Protein AF-A0A1Q8BFD5-F1 (afdb_monomer_lite)

pLDDT: mean 79.9, std 16.46, range [32.38, 96.75]

Radius of gyration: 39.12 Å; chains: 1; bounding box: 125×53×97 Å

Foldseek 3Di:
DDDDDDPDPDPDDPVVVVVVVVVVVVVCVVVVVVVCVPDPVNVVVVCVVVVVVVVVVVVVVVVVVVVLVVLLVCCCVLPLVVLLVLLVVQLVLLPLALVRQLDQRDCPSVVVCVVDPVLVVDDPVLSVLNVVLVVLSVLLVVLSVVLVPPQLVLLQVLVCVLVVANFPAKWKWWAFPPPRDIDIDGCSSCLLSVHDPVNVCCVVPVVPTPTDFMWMWTWGDDDPDTDTDTHGDDVSVVSVVVSSVVSSVVNCPDPSSVSSSVSSVVSNVSSVVSSVVSVCCSVCVSVD

Secondary structure (DSSP, 8-state):
-------------HHHHHHHHHHHHHHHHHHHHHHHHT-HHHHHHHHHHHHHHHHHHHHHHHHHHHHHHHHHHHHIIIIIHHHHHHHHHHHHH--SSGGGTTSPPP-HHHHHHHHSGGGGGS-HHHHHHHHHHHHHHHHHHHHHHHHHHHHHHHHHHHHHHHHTS-EEEEEEEEEETTT--EEEEEHHHHHHHT--HHHHHHHHHTTTS-EEEEEEEEEEEETTEEEEEEEESHHHHHHHHHHHHHHHHHHHH-HHHHHHHHHHHHHHHHHHHHHHHHHHHHH-TT--

Sequence (288 aa):
MGEELVRRNVPLGLREDAFYIGSVAGGLASAGLAWFLSSPLFGVVTGILLGTGLTMLTQSRTQKRLWKRELGLRNIESIYGPLYREIKRNLSKGSPTASTSFQSLEDAEWQRIKSEYLYDFIKDDIRRRLEHHYSLVSKYHTVLGTVLTRVPAAILEEASRAYGENVVGIQYASNVAVTNAELEIDIREAVMFHEHPKSILQKMYGRNMNLKEFSVIVTVGKQARHVPEPHRGPDELAKFDEFYETLCKQVAELESIKGIRQTLKEIIATGRELQAAILKLIKEPWSI

Structure (mmCIF, N/CA/C/O backbone):
data_AF-A0A1Q8BFD5-F1
#
_entry.id   AF-A0A1Q8BFD5-F1
#
loop_
_atom_site.group_PDB
_atom_site.id
_atom_site.type_symbol
_atom_site.label_atom_id
_atom_site.label_alt_id
_atom_site.label_comp_id
_atom_site.label_asym_id
_atom_site.label_entity_id
_atom_site.label_seq_id
_atom_site.pdbx_PDB_ins_code
_atom_site.Cartn_x
_atom_site.Cartn_y
_atom_site.Cartn_z
_atom_site.occupancy
_atom_site.B_iso_or_equiv
_atom_site.auth_seq_id
_atom_site.auth_comp_id
_atom_site.auth_asym_id
_atom_site.auth_atom_id
_atom_site.pdbx_PDB_model_num
ATOM 1 N N . MET A 1 1 ? 91.759 -29.981 -59.460 1.00 35.81 1 MET A N 1
ATOM 2 C CA . MET A 1 1 ? 91.841 -28.505 -59.425 1.00 35.81 1 MET A CA 1
ATOM 3 C C . MET A 1 1 ? 90.961 -27.996 -60.553 1.00 35.81 1 MET A C 1
ATOM 5 O O . MET A 1 1 ? 91.284 -28.311 -61.683 1.00 35.81 1 MET A O 1
ATOM 9 N N . GLY A 1 2 ? 89.828 -27.328 -60.384 1.00 33.66 2 GLY A N 1
ATOM 10 C CA . GLY A 1 2 ? 89.069 -26.826 -59.238 1.00 33.66 2 GLY A CA 1
ATOM 11 C C . GLY A 1 2 ? 87.739 -26.307 -59.820 1.00 33.66 2 GLY A C 1
ATOM 12 O O . GLY A 1 2 ? 87.749 -25.686 -60.875 1.00 33.66 2 GLY A O 1
ATOM 13 N N . GLU A 1 3 ? 86.624 -26.807 -59.291 1.00 32.38 3 GLU A N 1
ATOM 14 C CA . GLU A 1 3 ? 85.511 -26.042 -58.695 1.00 32.38 3 GLU A CA 1
ATOM 15 C C . GLU A 1 3 ? 84.443 -25.482 -59.656 1.00 32.38 3 GLU A C 1
ATOM 17 O O . GLU A 1 3 ? 84.625 -24.493 -60.361 1.00 32.38 3 GLU A O 1
ATOM 22 N N . GLU A 1 4 ? 83.271 -26.129 -59.589 1.00 45.19 4 GLU A N 1
ATOM 23 C CA . GLU A 1 4 ? 81.957 -25.577 -59.915 1.00 45.19 4 GLU A CA 1
ATOM 24 C C . GLU A 1 4 ? 81.689 -24.292 -59.117 1.00 45.19 4 GLU A C 1
ATOM 26 O O . GLU A 1 4 ? 81.819 -24.275 -57.893 1.00 45.19 4 GLU A O 1
ATOM 31 N N . LEU A 1 5 ? 81.186 -23.246 -59.779 1.00 39.72 5 LEU A N 1
ATOM 32 C CA . LEU A 1 5 ? 80.512 -22.133 -59.108 1.00 39.72 5 LEU A CA 1
ATOM 33 C C . LEU A 1 5 ? 79.032 -22.108 -59.485 1.00 39.72 5 LEU A C 1
ATOM 35 O O . LEU A 1 5 ? 78.564 -21.353 -60.334 1.00 39.72 5 LEU A O 1
ATOM 39 N N . VAL A 1 6 ? 78.293 -22.938 -58.755 1.00 46.56 6 VAL A N 1
ATOM 40 C CA . VAL A 1 6 ? 76.876 -22.762 -58.450 1.00 46.56 6 VAL A CA 1
ATOM 41 C C . VAL A 1 6 ? 76.693 -21.396 -57.774 1.00 46.56 6 VAL A C 1
ATOM 43 O O . VAL A 1 6 ? 77.081 -21.213 -56.621 1.00 46.56 6 VAL A O 1
ATOM 46 N N . ARG A 1 7 ? 76.038 -20.432 -58.436 1.00 39.34 7 ARG A N 1
ATOM 47 C CA . ARG A 1 7 ? 75.377 -19.317 -57.732 1.00 39.34 7 ARG A CA 1
ATOM 48 C C . ARG A 1 7 ? 73.891 -19.612 -57.575 1.00 39.34 7 ARG A C 1
ATOM 50 O O . ARG A 1 7 ? 73.048 -19.195 -58.356 1.00 39.34 7 ARG A O 1
ATOM 57 N N . ARG A 1 8 ? 73.645 -20.390 -56.520 1.00 36.53 8 ARG A N 1
ATOM 58 C CA . ARG A 1 8 ? 72.528 -20.319 -55.570 1.00 36.53 8 ARG A CA 1
ATOM 59 C C . ARG A 1 8 ? 71.502 -19.206 -55.840 1.00 36.53 8 ARG A C 1
ATOM 61 O O . ARG A 1 8 ? 71.790 -18.032 -55.620 1.00 36.53 8 ARG A O 1
ATOM 68 N N . ASN A 1 9 ? 70.269 -19.627 -56.128 1.00 41.22 9 ASN A N 1
ATOM 69 C CA . ASN A 1 9 ? 69.066 -18.926 -55.681 1.00 41.22 9 ASN A CA 1
ATOM 70 C C . ASN A 1 9 ? 69.120 -18.829 -54.152 1.00 41.22 9 ASN A C 1
ATOM 72 O O . ASN A 1 9 ? 68.875 -19.811 -53.450 1.00 41.22 9 ASN A O 1
ATOM 76 N N . VAL A 1 10 ? 69.498 -17.663 -53.639 1.00 42.53 10 VAL A N 1
ATOM 77 C CA . VAL A 1 10 ? 69.303 -17.325 -52.231 1.00 42.53 10 VAL A CA 1
ATOM 78 C C . VAL A 1 10 ? 67.860 -16.831 -52.114 1.00 42.53 10 VAL A C 1
ATOM 80 O O . VAL A 1 10 ? 67.516 -15.878 -52.814 1.00 42.53 10 VAL A O 1
ATOM 83 N N . PRO A 1 11 ? 66.994 -17.459 -51.302 1.00 43.50 11 PRO A N 1
ATOM 84 C CA . PRO A 1 11 ? 65.695 -16.875 -51.009 1.00 43.50 11 PRO A CA 1
ATOM 85 C C . PRO A 1 11 ? 65.933 -15.552 -50.274 1.00 43.50 11 PRO A C 1
ATOM 87 O O . PRO A 1 11 ? 66.485 -15.545 -49.172 1.00 43.50 11 PRO A O 1
ATOM 90 N N . LEU A 1 12 ? 65.564 -14.441 -50.915 1.00 48.81 12 LEU A N 1
ATOM 91 C CA . LEU A 1 12 ? 65.468 -13.137 -50.263 1.00 48.81 12 LEU A CA 1
ATOM 92 C C . LEU A 1 12 ? 64.471 -13.276 -49.106 1.00 48.81 12 LEU A C 1
ATOM 94 O O . LEU A 1 12 ? 63.445 -13.950 -49.222 1.00 48.81 12 LEU A O 1
ATOM 98 N N . GLY A 1 13 ? 64.826 -12.747 -47.940 1.00 44.97 13 GLY A N 1
ATOM 99 C CA . GLY A 1 13 ? 64.042 -12.959 -46.726 1.00 44.97 13 GLY A CA 1
ATOM 100 C C . GLY A 1 13 ? 62.700 -12.227 -46.794 1.00 44.97 13 GLY A C 1
ATOM 101 O O . GLY A 1 13 ? 62.594 -11.181 -47.424 1.00 44.97 13 GLY A O 1
ATOM 102 N N . LEU A 1 14 ? 61.699 -12.698 -46.040 1.00 49.88 14 LEU A N 1
ATOM 103 C CA . LEU A 1 14 ? 60.362 -12.083 -45.864 1.00 49.88 14 LEU A CA 1
ATOM 104 C C . LEU A 1 14 ? 60.359 -10.554 -45.613 1.00 49.88 14 LEU A C 1
ATOM 106 O O . LEU A 1 14 ? 59.338 -9.893 -45.786 1.00 49.88 14 LEU A O 1
ATOM 110 N N . ARG A 1 15 ? 61.490 -9.976 -45.190 1.00 47.38 15 ARG A N 1
ATOM 111 C CA . ARG A 1 15 ? 61.691 -8.532 -45.006 1.00 47.38 15 ARG A CA 1
ATOM 112 C C . ARG A 1 15 ? 61.953 -7.764 -46.306 1.00 47.38 15 ARG A C 1
ATOM 114 O O . ARG A 1 15 ? 61.543 -6.611 -46.402 1.00 47.38 15 ARG A O 1
ATOM 121 N N . GLU A 1 16 ? 62.632 -8.371 -47.271 1.00 48.59 16 GLU A N 1
ATOM 122 C CA . GLU A 1 16 ? 62.992 -7.751 -48.552 1.00 48.59 16 GLU A CA 1
ATOM 123 C C . GLU A 1 16 ? 61.799 -7.768 -49.516 1.00 48.59 16 GLU A C 1
ATOM 125 O O . GLU A 1 16 ? 61.537 -6.756 -50.162 1.00 48.59 16 GLU A O 1
ATOM 130 N N . ASP A 1 17 ? 60.978 -8.825 -49.485 1.00 45.88 17 ASP A N 1
ATOM 131 C CA . ASP A 1 17 ? 59.698 -8.887 -50.208 1.00 45.88 17 ASP A CA 1
ATOM 132 C C . ASP A 1 17 ? 58.671 -7.877 -49.671 1.00 45.88 17 ASP A C 1
ATOM 134 O O . ASP A 1 17 ? 57.963 -7.235 -50.444 1.00 45.88 17 ASP A O 1
ATOM 138 N N . ALA A 1 18 ? 58.623 -7.647 -48.353 1.00 49.69 18 ALA A N 1
ATOM 139 C CA . ALA A 1 18 ? 57.770 -6.612 -47.762 1.00 49.69 18 ALA A CA 1
ATOM 140 C C . ALA A 1 18 ? 58.220 -5.189 -48.151 1.00 49.69 18 ALA A C 1
ATOM 142 O O . ALA A 1 18 ? 57.382 -4.310 -48.357 1.00 49.69 18 ALA A O 1
ATOM 143 N N . PHE A 1 19 ? 59.532 -4.965 -48.296 1.00 48.50 19 PHE A N 1
ATOM 144 C CA . PHE A 1 19 ? 60.081 -3.700 -48.788 1.00 48.50 19 PHE A CA 1
ATOM 145 C C . PHE A 1 19 ? 59.824 -3.500 -50.285 1.00 48.50 19 PHE A C 1
ATOM 147 O O . PHE A 1 19 ? 59.542 -2.377 -50.696 1.00 48.50 19 PHE A O 1
ATOM 154 N N . TYR A 1 20 ? 59.870 -4.565 -51.091 1.00 47.78 20 TYR A N 1
ATOM 155 C CA . TYR A 1 20 ? 59.560 -4.512 -52.522 1.00 47.78 20 TYR A CA 1
ATOM 156 C C . TYR A 1 20 ? 58.059 -4.318 -52.783 1.00 47.78 20 TYR A C 1
ATOM 158 O O . TYR A 1 20 ? 57.670 -3.495 -53.604 1.00 47.78 20 TYR A O 1
ATOM 166 N N . ILE A 1 21 ? 57.188 -4.996 -52.030 1.00 50.62 21 ILE A N 1
ATOM 167 C CA . ILE A 1 21 ? 55.733 -4.790 -52.098 1.00 50.62 21 ILE A CA 1
ATOM 168 C C . ILE A 1 21 ? 55.365 -3.397 -51.571 1.00 50.62 21 ILE A C 1
ATOM 170 O O . ILE A 1 21 ? 54.533 -2.716 -52.166 1.00 50.62 21 ILE A O 1
ATOM 174 N N . GLY A 1 22 ? 56.018 -2.931 -50.502 1.00 43.38 22 GLY A N 1
ATOM 175 C CA . GLY A 1 22 ? 55.838 -1.584 -49.959 1.00 43.38 22 GLY A CA 1
ATOM 176 C C . GLY A 1 22 ? 56.335 -0.475 -50.891 1.00 43.38 22 GLY A C 1
ATOM 177 O O . GLY A 1 22 ? 55.688 0.565 -50.991 1.00 43.38 22 GLY A O 1
ATOM 178 N N . SER A 1 23 ? 57.436 -0.690 -51.616 1.00 51.03 23 SER A N 1
ATOM 179 C CA . SER A 1 23 ? 57.977 0.282 -52.575 1.00 51.03 23 SER A CA 1
ATOM 180 C C . SER A 1 23 ? 57.198 0.301 -53.891 1.00 51.03 23 SER A C 1
ATOM 182 O O . SER A 1 23 ? 56.984 1.378 -54.443 1.00 51.03 23 SER A O 1
ATOM 184 N N . VAL A 1 24 ? 56.676 -0.841 -54.349 1.00 52.28 24 VAL A N 1
ATOM 185 C CA . VAL A 1 24 ? 55.773 -0.920 -55.509 1.00 52.28 24 VAL A CA 1
ATOM 186 C C . VAL A 1 24 ? 54.394 -0.342 -55.172 1.00 52.28 24 VAL A C 1
ATOM 188 O O . VAL A 1 24 ? 53.860 0.445 -55.950 1.00 52.28 24 VAL A O 1
ATOM 191 N N . ALA A 1 25 ? 53.837 -0.629 -53.991 1.00 50.59 25 ALA A N 1
ATOM 192 C CA . ALA A 1 25 ? 52.592 -0.010 -53.526 1.00 50.59 25 ALA A CA 1
ATOM 193 C C . ALA A 1 25 ? 52.758 1.498 -53.266 1.00 50.59 25 ALA A C 1
ATOM 195 O O . ALA A 1 25 ? 51.885 2.287 -53.626 1.00 50.59 25 ALA A O 1
ATOM 196 N N . GLY A 1 26 ? 53.897 1.916 -52.705 1.00 45.84 26 GLY A N 1
ATOM 197 C CA . GLY A 1 26 ? 54.255 3.322 -52.513 1.00 45.84 26 GLY A CA 1
ATOM 198 C C . GLY A 1 26 ? 54.480 4.061 -53.834 1.00 45.84 26 GLY A C 1
ATOM 199 O O . GLY A 1 26 ? 54.023 5.194 -53.981 1.00 45.84 26 GLY A O 1
ATOM 200 N N . GLY A 1 27 ? 55.102 3.409 -5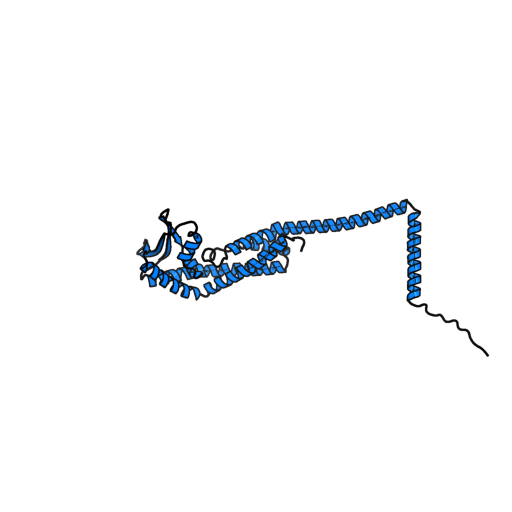4.820 1.00 49.50 27 GLY A N 1
ATOM 201 C CA . GLY A 1 27 ? 55.302 3.914 -56.181 1.00 49.50 27 GLY A CA 1
ATOM 202 C C . GLY A 1 27 ? 53.998 4.041 -56.970 1.00 49.50 27 GLY A C 1
ATOM 203 O O . GLY A 1 27 ? 53.784 5.043 -57.645 1.00 49.50 27 GLY A O 1
ATOM 204 N N . LEU A 1 28 ? 53.074 3.086 -56.827 1.00 50.12 28 LEU A N 1
ATOM 205 C CA . LEU A 1 28 ? 51.741 3.146 -57.438 1.00 50.12 28 LEU A CA 1
ATOM 206 C C . LEU A 1 28 ? 50.839 4.189 -56.764 1.00 50.12 28 LEU A C 1
ATOM 208 O O . LEU A 1 28 ? 50.096 4.884 -57.454 1.00 50.12 28 LEU A O 1
ATOM 212 N N . ALA A 1 29 ? 50.932 4.360 -55.443 1.00 51.84 29 ALA A N 1
ATOM 213 C CA . ALA A 1 29 ? 50.206 5.405 -54.722 1.00 51.84 29 ALA A CA 1
ATOM 214 C C . ALA A 1 29 ? 50.711 6.813 -55.082 1.00 51.84 29 ALA A C 1
ATOM 216 O O . ALA A 1 29 ? 49.911 7.729 -55.266 1.00 51.84 29 ALA A O 1
ATOM 217 N N . SER A 1 30 ? 52.027 6.989 -55.237 1.00 52.91 30 SER A N 1
ATOM 218 C CA . SER A 1 30 ? 52.632 8.270 -55.630 1.00 52.91 30 SER A CA 1
ATOM 219 C C . SER A 1 30 ? 52.465 8.577 -57.123 1.00 52.91 30 SER A C 1
ATOM 221 O O . SER A 1 30 ? 52.176 9.722 -57.460 1.00 52.91 30 SER A O 1
ATOM 223 N N . ALA A 1 31 ? 52.516 7.577 -58.010 1.00 52.56 31 ALA A N 1
ATOM 224 C CA . ALA A 1 31 ? 52.150 7.735 -59.420 1.00 52.56 31 ALA A CA 1
ATOM 225 C C . ALA A 1 31 ? 50.648 8.023 -59.594 1.00 52.56 31 ALA A C 1
ATOM 227 O O . ALA A 1 31 ? 50.282 8.891 -60.383 1.00 52.56 31 ALA A O 1
ATOM 228 N N . GLY A 1 32 ? 49.784 7.370 -58.808 1.00 54.44 32 GLY A N 1
ATOM 229 C CA . GLY A 1 32 ? 48.347 7.640 -58.761 1.00 54.44 32 GLY A CA 1
ATOM 230 C C . GLY A 1 32 ? 48.027 9.053 -58.271 1.00 54.44 32 GLY A C 1
ATOM 231 O O . GLY A 1 32 ? 47.203 9.725 -58.882 1.00 54.44 32 GLY A O 1
ATOM 232 N N . LEU A 1 33 ? 48.732 9.543 -57.242 1.00 53.53 33 LEU A N 1
ATOM 233 C CA . LEU A 1 33 ? 48.639 10.927 -56.753 1.00 53.53 33 LEU A CA 1
ATOM 234 C C . LEU A 1 33 ? 49.225 11.952 -57.743 1.00 53.53 33 LEU A C 1
ATOM 236 O O . LEU A 1 33 ? 48.677 13.044 -57.874 1.00 53.53 33 LEU A O 1
ATOM 240 N N . ALA A 1 34 ? 50.286 11.614 -58.482 1.00 51.72 34 ALA A N 1
ATOM 241 C CA . ALA A 1 34 ? 50.866 12.477 -59.516 1.00 51.72 34 ALA A CA 1
ATOM 242 C C . ALA A 1 34 ? 49.964 12.600 -60.764 1.00 51.72 34 ALA A C 1
ATOM 244 O O . ALA A 1 34 ? 49.822 13.688 -61.329 1.00 51.72 34 ALA A O 1
ATOM 245 N N . TRP A 1 35 ? 49.284 11.517 -61.158 1.00 53.53 35 TRP A N 1
ATOM 246 C CA . TRP A 1 35 ? 48.220 11.543 -62.175 1.00 53.53 35 TRP A CA 1
ATOM 247 C C . TRP A 1 35 ? 46.983 12.328 -61.695 1.00 53.53 35 TRP A C 1
ATOM 249 O O . TRP A 1 35 ? 46.302 12.988 -62.475 1.00 53.53 35 TRP A O 1
ATOM 259 N N . PHE A 1 36 ? 46.731 12.320 -60.385 1.00 52.78 36 PHE A N 1
ATOM 260 C CA . PHE A 1 36 ? 45.671 13.092 -59.734 1.00 52.78 36 PHE A CA 1
ATOM 261 C C . PHE A 1 36 ? 45.934 14.601 -59.707 1.00 52.78 36 PHE A C 1
ATOM 263 O O . PHE A 1 36 ? 45.020 15.396 -59.909 1.00 52.78 36 PHE A O 1
ATOM 270 N N . LEU A 1 37 ? 47.185 14.998 -59.461 1.00 53.84 37 LEU A N 1
ATOM 271 C CA . LEU A 1 37 ? 47.616 16.399 -59.399 1.00 53.84 37 LEU A CA 1
ATOM 272 C C . LEU A 1 37 ? 47.706 17.062 -60.783 1.00 53.84 37 LEU A C 1
ATOM 274 O O . LEU A 1 37 ? 47.695 18.287 -60.871 1.00 53.84 37 LEU A O 1
ATOM 278 N N . SER A 1 38 ? 47.777 16.272 -61.857 1.00 56.50 38 SER A N 1
ATOM 279 C CA . SER A 1 38 ? 47.891 16.757 -63.241 1.00 56.50 38 SER A CA 1
ATOM 280 C C . SER A 1 38 ? 46.550 16.893 -63.973 1.00 56.50 38 SER A C 1
ATOM 282 O O . SER A 1 38 ? 46.510 17.489 -65.048 1.00 56.50 38 SER A O 1
ATOM 284 N N . SER A 1 39 ? 45.441 16.416 -63.393 1.00 58.53 39 SER A N 1
ATOM 285 C CA . SER A 1 39 ? 44.098 16.571 -63.962 1.00 58.53 39 SER A CA 1
ATOM 286 C C . SER A 1 39 ? 43.177 17.345 -63.010 1.00 58.53 39 SER A C 1
ATOM 288 O O . SER A 1 39 ? 42.592 16.756 -62.093 1.00 58.53 39 SER A O 1
ATOM 290 N N . PRO A 1 40 ? 42.985 18.661 -63.234 1.00 58.38 40 PRO A N 1
ATOM 291 C CA . PRO A 1 40 ? 42.105 19.497 -62.414 1.00 58.38 40 PRO A CA 1
ATOM 292 C C . PRO A 1 40 ? 40.677 18.940 -62.312 1.00 58.38 40 PRO A C 1
ATOM 294 O O . PRO A 1 40 ? 40.047 19.017 -61.260 1.00 58.38 40 PRO A O 1
ATOM 297 N N . LEU A 1 41 ? 40.178 18.320 -63.387 1.00 58.56 41 LEU A N 1
ATOM 298 C CA . LEU A 1 41 ? 38.841 17.726 -63.437 1.00 58.56 41 LEU A CA 1
ATOM 299 C C . LEU A 1 41 ? 38.729 16.453 -62.584 1.00 58.56 41 LEU A C 1
ATOM 301 O O . LEU A 1 41 ? 37.724 16.265 -61.903 1.00 58.56 41 LEU A O 1
ATOM 305 N N . PHE A 1 42 ? 39.757 15.599 -62.563 1.00 54.75 42 PHE A N 1
ATOM 306 C CA . PHE A 1 42 ? 39.733 14.352 -61.786 1.00 54.75 42 PHE A CA 1
ATOM 307 C C . PHE A 1 42 ? 39.863 14.601 -60.276 1.00 54.75 42 PHE A C 1
ATOM 309 O O . PHE A 1 42 ? 39.198 13.934 -59.476 1.00 54.75 42 PHE A O 1
ATOM 316 N N . GLY A 1 43 ? 40.658 15.605 -59.886 1.00 58.94 43 GLY A N 1
ATOM 317 C CA . GLY A 1 43 ? 40.752 16.070 -58.501 1.00 58.94 43 GLY A CA 1
ATOM 318 C C . GLY A 1 43 ? 39.425 16.630 -57.979 1.00 58.94 43 GLY A C 1
ATOM 319 O O . GLY A 1 43 ? 39.010 16.292 -56.870 1.00 58.94 43 GLY A O 1
ATOM 320 N N . VAL A 1 44 ? 38.708 17.407 -58.801 1.00 61.12 44 VAL A N 1
ATOM 321 C CA . VAL A 1 44 ? 37.367 17.921 -58.468 1.00 61.12 44 VAL A CA 1
ATOM 322 C C . VAL A 1 44 ? 36.353 16.784 -58.346 1.00 61.12 44 VAL A C 1
ATOM 324 O O . VAL A 1 44 ? 35.657 16.703 -57.338 1.00 61.12 44 VAL A O 1
ATOM 327 N N . VAL A 1 45 ? 36.294 15.864 -59.314 1.00 63.41 45 VAL A N 1
ATOM 328 C CA . VAL A 1 45 ? 35.350 14.731 -59.284 1.00 63.41 45 VAL A CA 1
ATOM 329 C C . VAL A 1 45 ? 35.595 13.831 -58.075 1.00 63.41 45 VAL A C 1
ATOM 331 O O . VAL A 1 45 ? 34.648 13.455 -57.386 1.00 63.41 45 VAL A O 1
ATOM 334 N N . THR A 1 46 ? 36.850 13.525 -57.753 1.00 61.72 46 THR A N 1
ATOM 335 C CA . THR A 1 46 ? 37.135 12.652 -56.609 1.00 61.72 46 THR A CA 1
ATOM 336 C C . THR A 1 46 ? 36.985 13.371 -55.271 1.00 61.72 46 THR A C 1
ATOM 338 O O . THR A 1 46 ? 36.531 12.761 -54.305 1.00 61.72 46 THR A O 1
ATOM 341 N N . GLY A 1 47 ? 37.279 14.673 -55.209 1.00 62.50 47 GLY A N 1
ATOM 342 C CA . GLY A 1 47 ? 36.957 15.516 -54.057 1.00 62.50 47 GLY A CA 1
ATOM 343 C C . GLY A 1 47 ? 35.450 15.577 -53.794 1.00 62.50 47 GLY A C 1
ATOM 344 O O . GLY A 1 47 ? 35.024 15.434 -52.648 1.00 62.50 47 GLY A O 1
ATOM 345 N N . ILE A 1 48 ? 34.636 15.685 -54.851 1.00 65.00 48 ILE A N 1
ATOM 346 C CA . ILE A 1 48 ? 33.173 15.593 -54.765 1.00 65.00 48 ILE A CA 1
ATOM 347 C C . ILE A 1 48 ? 32.767 14.201 -54.280 1.00 65.00 48 ILE A C 1
ATOM 349 O O . ILE A 1 48 ? 32.011 14.110 -53.321 1.00 65.00 48 ILE A O 1
ATOM 353 N N . LEU A 1 49 ? 33.280 13.110 -54.854 1.00 60.94 49 LEU A N 1
ATOM 354 C CA . LEU A 1 49 ? 32.906 11.749 -54.442 1.00 60.94 49 LEU A CA 1
ATOM 355 C C . LEU A 1 49 ? 33.284 11.441 -52.983 1.00 60.94 49 LEU A C 1
ATOM 357 O O . LEU A 1 49 ? 32.453 10.922 -52.236 1.00 60.94 49 LEU A O 1
ATOM 361 N N . LEU A 1 50 ? 34.491 11.810 -52.543 1.00 67.06 50 LEU A N 1
ATOM 362 C CA . LEU A 1 50 ? 34.930 11.649 -51.153 1.00 67.06 50 LEU A CA 1
ATOM 363 C C . LEU A 1 50 ? 34.129 12.543 -50.199 1.00 67.06 50 LEU A C 1
ATOM 365 O O . LEU A 1 50 ? 33.685 12.074 -49.149 1.00 67.06 50 LEU A O 1
ATOM 369 N N . GLY A 1 51 ? 33.890 13.801 -50.580 1.00 62.66 51 GLY A N 1
ATOM 370 C CA . GLY A 1 51 ? 33.049 14.728 -49.827 1.00 62.66 51 GLY A CA 1
ATOM 371 C C . GLY A 1 51 ? 31.623 14.204 -49.680 1.00 62.66 51 GLY A C 1
ATOM 372 O O . GLY A 1 51 ? 31.087 14.166 -48.574 1.00 62.66 51 GLY A O 1
ATOM 373 N N . THR A 1 52 ? 31.030 13.700 -50.761 1.00 62.44 52 THR A N 1
ATOM 374 C CA . THR A 1 52 ? 29.671 13.140 -50.762 1.00 62.44 52 THR A CA 1
ATOM 375 C C . THR A 1 52 ? 29.603 11.860 -49.928 1.00 62.44 52 THR A C 1
ATOM 377 O O . THR A 1 52 ? 28.693 11.715 -49.117 1.00 62.44 52 THR A O 1
ATOM 380 N N . GLY A 1 53 ? 30.598 10.972 -50.034 1.00 56.72 53 GLY A N 1
ATOM 381 C CA . GLY A 1 53 ? 30.683 9.745 -49.237 1.00 56.72 53 GLY A CA 1
ATOM 382 C C . GLY A 1 53 ? 30.810 10.009 -47.732 1.00 56.72 53 GLY A C 1
ATOM 383 O O . GLY A 1 53 ? 30.076 9.426 -46.932 1.00 56.72 53 GLY A O 1
ATOM 384 N N . LEU A 1 54 ? 31.674 10.946 -47.327 1.00 59.62 54 LEU A N 1
ATOM 385 C CA . LEU A 1 54 ? 31.789 11.387 -45.931 1.00 59.62 54 LEU A CA 1
ATOM 386 C C . LEU A 1 54 ? 30.502 12.064 -45.442 1.00 59.62 54 LEU A C 1
ATOM 388 O O . LEU A 1 54 ? 30.061 11.814 -44.316 1.00 59.62 54 LEU A O 1
ATOM 392 N N . THR A 1 55 ? 29.859 12.871 -46.287 1.00 63.22 55 THR A N 1
ATOM 393 C CA . THR A 1 55 ? 28.596 13.539 -45.945 1.00 63.22 55 THR A CA 1
ATOM 394 C C . THR A 1 55 ? 27.463 12.523 -45.782 1.00 63.22 55 THR A C 1
ATOM 396 O O . THR A 1 55 ? 26.721 12.593 -44.811 1.00 63.22 55 THR A O 1
ATOM 399 N N . MET A 1 56 ? 27.376 11.504 -46.638 1.00 57.47 56 MET A N 1
ATOM 400 C CA . MET A 1 56 ? 26.404 10.415 -46.501 1.00 57.47 56 MET A CA 1
ATOM 401 C C . MET A 1 56 ? 26.648 9.566 -45.248 1.00 57.47 56 MET A C 1
ATOM 403 O O . MET A 1 56 ? 25.703 9.235 -44.532 1.00 57.47 56 MET A O 1
ATOM 407 N N . LEU A 1 57 ? 27.904 9.239 -44.925 1.00 60.53 57 LEU A N 1
ATOM 408 C CA . LEU A 1 57 ? 28.236 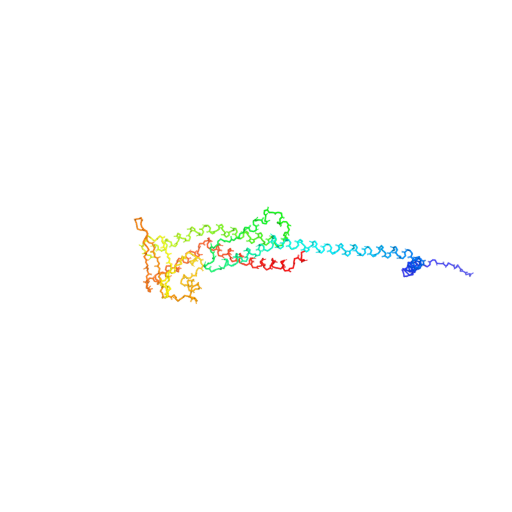8.485 -43.711 1.00 60.53 57 LEU A CA 1
ATOM 409 C C . LEU A 1 57 ? 27.933 9.276 -42.436 1.00 60.53 57 LEU A C 1
ATOM 411 O O . LEU A 1 57 ? 27.408 8.722 -41.466 1.00 60.53 57 LEU A O 1
ATOM 415 N N . THR A 1 58 ? 28.248 10.571 -42.427 1.00 63.53 58 THR A N 1
ATOM 416 C CA . THR A 1 58 ? 27.921 11.458 -41.305 1.00 63.53 58 THR A CA 1
ATOM 417 C C . THR A 1 58 ? 26.411 11.646 -41.190 1.00 63.53 58 THR A C 1
ATOM 419 O O . THR A 1 58 ? 25.882 11.386 -40.116 1.00 63.53 58 THR A O 1
ATOM 422 N N . GLN A 1 59 ? 25.692 11.948 -42.277 1.00 67.81 59 GLN A N 1
ATOM 423 C CA . GLN A 1 59 ? 24.226 12.032 -42.301 1.00 67.81 59 GLN A CA 1
ATOM 424 C C . GLN A 1 59 ? 23.558 10.733 -41.836 1.00 67.81 59 GLN A C 1
ATOM 426 O O . GLN A 1 59 ? 22.663 10.793 -40.999 1.00 67.81 59 GLN A O 1
ATOM 431 N N . SER A 1 60 ? 24.026 9.561 -42.278 1.00 71.19 60 SER A N 1
ATOM 432 C CA . SER A 1 60 ? 23.508 8.260 -41.828 1.00 71.19 60 SER A CA 1
ATOM 433 C C . SER A 1 60 ? 23.710 8.054 -40.322 1.00 71.19 60 SER A C 1
ATOM 435 O O . SER A 1 60 ? 22.804 7.603 -39.617 1.00 71.19 60 SER A O 1
ATOM 437 N N . ARG A 1 61 ? 24.874 8.438 -39.778 1.00 71.44 61 ARG A N 1
ATOM 438 C CA . ARG A 1 61 ? 25.129 8.400 -38.328 1.00 71.44 61 ARG A CA 1
ATOM 439 C C . ARG A 1 61 ? 24.235 9.383 -37.570 1.00 71.44 61 ARG A C 1
ATOM 441 O O . ARG A 1 61 ? 23.721 9.024 -36.511 1.00 71.44 61 ARG A O 1
ATOM 448 N N . THR A 1 62 ? 24.022 10.587 -38.096 1.00 73.81 62 THR A N 1
ATOM 449 C CA . THR A 1 62 ? 23.160 11.607 -37.480 1.00 73.81 62 THR A CA 1
ATOM 450 C C . THR A 1 62 ? 21.696 11.177 -37.503 1.00 73.81 62 THR A C 1
ATOM 452 O O . THR A 1 62 ? 21.035 11.250 -36.472 1.00 73.81 62 THR A O 1
ATOM 455 N N . GLN A 1 63 ? 21.212 10.626 -38.620 1.00 75.56 63 GLN A N 1
ATOM 456 C CA . GLN A 1 63 ? 19.873 10.048 -38.739 1.00 75.56 63 GLN A CA 1
ATOM 457 C C . GLN A 1 63 ? 19.684 8.892 -37.755 1.00 75.56 63 GLN A C 1
ATOM 459 O O . GLN A 1 63 ? 18.738 8.917 -36.978 1.00 75.56 63 GLN A O 1
ATOM 464 N N . LYS A 1 64 ? 20.616 7.932 -37.681 1.00 76.00 64 LYS A N 1
ATOM 465 C CA . LYS A 1 64 ? 20.543 6.844 -36.687 1.00 76.00 64 LYS A CA 1
ATOM 466 C C . LYS A 1 64 ? 20.474 7.369 -35.250 1.00 76.00 64 LYS A C 1
ATOM 468 O O . LYS A 1 64 ? 19.716 6.837 -34.445 1.00 76.00 64 LYS A O 1
ATOM 473 N N . ARG A 1 65 ? 21.240 8.414 -34.913 1.00 77.75 65 ARG A N 1
ATOM 474 C CA . ARG A 1 65 ? 21.189 9.056 -33.586 1.00 77.75 65 ARG A CA 1
ATOM 475 C C . ARG A 1 65 ? 19.850 9.751 -33.329 1.00 77.75 65 ARG A C 1
ATOM 477 O O . ARG A 1 65 ? 19.321 9.618 -32.230 1.00 77.75 65 ARG A O 1
ATOM 484 N N . LEU A 1 66 ? 19.305 10.456 -34.320 1.00 80.62 66 LEU A N 1
ATOM 485 C CA . LEU A 1 66 ? 17.998 11.114 -34.229 1.00 80.62 66 LEU A CA 1
ATOM 486 C C . LEU A 1 66 ? 16.872 10.097 -34.038 1.00 80.62 66 LEU A C 1
ATOM 488 O O . LEU A 1 66 ? 16.093 10.243 -33.105 1.00 80.62 66 LEU A O 1
ATOM 492 N N . TRP A 1 67 ? 16.853 9.027 -34.834 1.00 80.31 67 TRP A N 1
ATOM 493 C CA . TRP A 1 67 ? 15.882 7.939 -34.708 1.00 80.31 67 TRP A CA 1
ATOM 494 C C . TRP A 1 67 ? 15.948 7.264 -33.336 1.00 80.31 67 TRP A C 1
ATOM 496 O O . TRP A 1 67 ? 14.919 7.066 -32.699 1.00 80.31 67 TRP A O 1
ATOM 506 N N . LYS A 1 68 ? 17.155 6.970 -32.829 1.00 80.06 68 LYS A N 1
ATOM 507 C CA . LYS A 1 68 ? 17.328 6.436 -31.467 1.00 80.06 68 LYS A CA 1
ATOM 508 C C . LYS A 1 68 ? 16.800 7.390 -30.397 1.00 80.06 68 LYS A C 1
ATOM 510 O O . LYS A 1 68 ? 16.173 6.951 -29.440 1.00 80.06 68 LYS A O 1
ATOM 515 N N . ARG A 1 69 ? 17.048 8.691 -30.556 1.00 81.50 69 ARG A N 1
ATOM 516 C CA . ARG A 1 69 ? 16.545 9.726 -29.650 1.00 81.50 69 ARG A CA 1
ATOM 517 C C . ARG A 1 69 ? 15.023 9.816 -29.686 1.00 81.50 69 ARG A C 1
ATOM 519 O O . ARG A 1 69 ? 14.419 9.866 -28.622 1.00 81.50 69 ARG A O 1
ATOM 526 N N . GLU A 1 70 ? 14.412 9.819 -30.865 1.00 84.81 70 GLU A N 1
ATOM 527 C CA . GLU A 1 70 ? 12.956 9.887 -30.999 1.00 84.81 70 GLU A CA 1
ATOM 528 C C . GLU A 1 70 ? 12.282 8.635 -30.431 1.00 84.81 70 GLU A C 1
ATOM 530 O O . GLU A 1 70 ? 11.344 8.755 -29.648 1.00 84.81 70 GLU A O 1
ATOM 535 N N . LEU A 1 71 ? 12.808 7.444 -30.735 1.00 84.06 71 LEU A N 1
ATOM 536 C CA . LEU A 1 71 ? 12.332 6.192 -30.145 1.00 84.06 71 LEU A CA 1
ATOM 537 C C . LEU A 1 71 ? 12.459 6.216 -28.612 1.00 84.06 71 LEU A C 1
ATOM 539 O O . LEU A 1 71 ? 11.521 5.862 -27.905 1.00 84.06 71 LEU A O 1
ATOM 543 N N . GLY A 1 72 ? 13.599 6.681 -28.092 1.00 84.50 72 GLY A N 1
ATOM 544 C CA . GLY A 1 72 ? 13.825 6.821 -26.654 1.00 84.50 72 GLY A CA 1
ATOM 545 C C . GLY A 1 72 ? 12.833 7.778 -25.988 1.00 84.50 72 GLY A C 1
ATOM 546 O O . GLY A 1 72 ? 12.280 7.446 -24.943 1.00 84.50 72 GLY A O 1
ATOM 547 N N . LEU A 1 73 ? 12.555 8.930 -26.607 1.00 86.69 73 LEU A N 1
ATOM 548 C CA . LEU A 1 73 ? 11.562 9.892 -26.113 1.00 86.69 73 LEU A CA 1
ATOM 549 C C . LEU A 1 73 ? 10.144 9.313 -26.144 1.00 86.69 73 LEU A C 1
ATOM 551 O O . LEU A 1 73 ? 9.439 9.390 -25.140 1.00 86.69 73 LEU A O 1
ATOM 555 N N . ARG A 1 74 ? 9.756 8.644 -27.236 1.00 87.75 74 ARG A N 1
ATOM 556 C CA . ARG A 1 74 ? 8.457 7.960 -27.329 1.00 87.75 74 ARG A CA 1
ATOM 557 C C . ARG A 1 74 ? 8.306 6.886 -26.255 1.00 87.75 74 ARG A C 1
ATOM 559 O O . ARG A 1 74 ? 7.254 6.809 -25.627 1.00 87.75 74 ARG A O 1
ATOM 566 N N . ASN A 1 75 ? 9.348 6.098 -25.989 1.00 87.88 75 ASN A N 1
ATOM 567 C CA . ASN A 1 75 ? 9.330 5.091 -24.924 1.00 87.88 75 ASN A CA 1
ATOM 568 C C . ASN A 1 75 ? 9.223 5.729 -23.530 1.00 87.88 75 ASN A C 1
ATOM 570 O O . ASN A 1 75 ? 8.550 5.188 -22.653 1.00 87.88 75 ASN A O 1
ATOM 574 N N . ILE A 1 76 ? 9.847 6.890 -23.304 1.00 89.62 76 ILE A N 1
ATOM 575 C CA . ILE A 1 76 ? 9.660 7.644 -22.058 1.00 89.62 76 ILE A CA 1
ATOM 576 C C . ILE A 1 76 ? 8.199 8.062 -21.896 1.00 89.62 76 ILE A C 1
ATOM 578 O O . ILE A 1 76 ? 7.619 7.833 -20.838 1.00 89.62 76 ILE A O 1
ATOM 582 N N . GLU A 1 77 ? 7.606 8.662 -22.922 1.00 89.62 77 GLU A N 1
ATOM 583 C CA . GLU A 1 77 ? 6.252 9.213 -22.843 1.00 89.62 77 GLU A CA 1
ATOM 584 C C . GLU A 1 77 ? 5.179 8.124 -22.715 1.00 89.62 77 GLU A C 1
ATOM 586 O O . GLU A 1 77 ? 4.231 8.284 -21.947 1.00 89.62 77 GLU A O 1
ATOM 591 N N . SER A 1 78 ? 5.348 7.002 -23.421 1.00 90.25 78 SER A N 1
ATOM 592 C CA . SER A 1 78 ? 4.328 5.948 -23.530 1.00 90.25 78 SER A CA 1
ATOM 593 C C . SER A 1 78 ? 4.487 4.781 -22.547 1.00 90.25 78 SER A C 1
ATOM 595 O O . SER A 1 78 ? 3.487 4.137 -22.222 1.00 90.25 78 SER A O 1
ATOM 597 N N . ILE A 1 79 ? 5.706 4.512 -22.056 1.00 92.56 79 ILE A N 1
ATOM 598 C CA . ILE A 1 79 ? 6.021 3.344 -21.212 1.00 92.56 79 ILE A CA 1
ATOM 599 C C . ILE A 1 79 ? 6.577 3.793 -19.858 1.00 92.56 79 ILE A C 1
ATOM 601 O O . ILE A 1 79 ? 5.939 3.631 -18.818 1.00 92.56 79 ILE A O 1
ATOM 605 N N . TYR A 1 80 ? 7.782 4.370 -19.850 1.00 93.12 80 TYR A N 1
ATOM 606 C CA . TYR A 1 80 ? 8.552 4.547 -18.615 1.00 93.12 80 TYR A CA 1
ATOM 607 C C . TYR A 1 80 ? 8.003 5.657 -17.710 1.00 93.12 80 TYR A C 1
ATOM 609 O O . TYR A 1 80 ? 7.996 5.510 -16.490 1.00 93.12 80 TYR A O 1
ATOM 617 N N . GLY A 1 81 ? 7.515 6.757 -18.282 1.00 93.38 81 GLY A N 1
ATOM 618 C CA . GLY A 1 81 ? 6.910 7.869 -17.550 1.00 93.38 81 GLY A CA 1
ATOM 619 C C . GLY A 1 81 ? 5.627 7.470 -16.809 1.00 93.38 81 GLY A C 1
ATOM 620 O O . GLY A 1 81 ? 5.532 7.725 -15.603 1.00 93.38 81 GLY A O 1
ATOM 621 N N . PRO A 1 82 ? 4.644 6.836 -17.477 1.00 95.44 82 PRO A N 1
ATOM 622 C CA . PRO A 1 82 ? 3.463 6.278 -16.819 1.00 95.44 82 PRO A CA 1
ATOM 623 C C . PRO A 1 82 ? 3.809 5.280 -15.704 1.00 95.44 82 PRO A C 1
ATOM 625 O O . PRO A 1 82 ? 3.401 5.505 -14.563 1.00 95.44 82 PRO A O 1
ATOM 628 N N . LEU A 1 83 ? 4.660 4.281 -15.978 1.00 95.19 83 LEU A N 1
ATOM 629 C CA . LEU A 1 83 ? 5.084 3.287 -14.980 1.00 95.19 83 LEU A CA 1
ATOM 630 C C . LEU A 1 83 ? 5.780 3.921 -13.771 1.00 95.19 83 LEU A C 1
ATOM 632 O O . LEU A 1 83 ? 5.495 3.572 -12.629 1.00 95.19 83 LEU A O 1
ATOM 636 N N . TYR A 1 84 ? 6.665 4.898 -13.993 1.00 95.81 84 TYR A N 1
ATOM 637 C CA . TYR A 1 84 ? 7.332 5.609 -12.901 1.00 95.81 84 TYR A CA 1
ATOM 638 C C . TYR A 1 84 ? 6.329 6.298 -11.968 1.00 95.81 84 TYR A C 1
ATOM 640 O O . TYR A 1 84 ? 6.494 6.267 -10.745 1.00 95.81 84 TYR A O 1
ATOM 648 N N . ARG A 1 85 ? 5.291 6.932 -12.531 1.00 95.25 85 ARG A N 1
ATOM 649 C CA . ARG A 1 85 ? 4.247 7.607 -11.747 1.00 95.25 85 ARG A CA 1
ATOM 650 C C . ARG A 1 85 ? 3.402 6.608 -10.965 1.00 95.25 85 ARG A C 1
ATOM 652 O O . ARG A 1 85 ? 3.167 6.853 -9.784 1.00 95.25 85 ARG A O 1
ATOM 659 N N . GLU A 1 86 ? 2.997 5.506 -11.590 1.00 95.25 86 GLU A N 1
ATOM 660 C CA . GLU A 1 86 ? 2.220 4.447 -10.939 1.00 95.25 86 GLU A CA 1
ATOM 661 C C . GLU A 1 86 ? 3.002 3.815 -9.780 1.00 95.25 86 GLU A C 1
ATOM 663 O O . GLU A 1 86 ? 2.538 3.824 -8.642 1.00 95.25 86 GLU A O 1
ATOM 668 N N . ILE A 1 87 ? 4.250 3.398 -10.014 1.00 94.81 87 ILE A N 1
ATOM 669 C CA . ILE A 1 87 ? 5.115 2.833 -8.968 1.00 94.81 87 ILE A CA 1
ATOM 670 C C . ILE A 1 87 ? 5.339 3.849 -7.846 1.00 94.81 87 ILE A C 1
ATOM 672 O O . ILE A 1 87 ? 5.262 3.501 -6.671 1.00 94.81 87 ILE A O 1
ATOM 676 N N . LYS A 1 88 ? 5.571 5.130 -8.169 1.00 93.31 88 LYS A N 1
ATOM 677 C CA . LYS A 1 88 ? 5.721 6.182 -7.152 1.00 93.31 88 LYS A CA 1
ATOM 678 C C . LYS A 1 88 ? 4.468 6.314 -6.281 1.00 93.31 88 LYS A C 1
ATOM 680 O O . LYS A 1 88 ? 4.596 6.453 -5.065 1.00 93.31 88 LYS A O 1
ATOM 685 N N . ARG A 1 89 ? 3.275 6.274 -6.884 1.00 90.62 89 ARG A N 1
ATOM 686 C CA . ARG A 1 89 ? 2.000 6.301 -6.153 1.00 90.62 89 ARG A CA 1
ATOM 687 C C . ARG A 1 89 ? 1.849 5.057 -5.287 1.00 90.62 89 ARG A C 1
ATOM 689 O O . ARG A 1 89 ? 1.610 5.195 -4.091 1.00 90.62 89 ARG A O 1
ATOM 696 N N . ASN A 1 90 ? 2.097 3.873 -5.835 1.00 91.75 90 ASN A N 1
ATOM 697 C CA . ASN A 1 90 ? 2.062 2.622 -5.082 1.00 91.75 90 ASN A CA 1
ATOM 698 C C . ASN A 1 90 ? 3.039 2.617 -3.910 1.00 91.75 90 ASN A C 1
ATOM 700 O O . ASN A 1 90 ? 2.664 2.187 -2.833 1.00 91.75 90 ASN A O 1
ATOM 704 N N . LEU A 1 91 ? 4.251 3.152 -4.061 1.00 90.00 91 LEU A N 1
ATOM 705 C CA . LEU A 1 91 ? 5.207 3.283 -2.958 1.00 90.00 91 LEU A CA 1
ATOM 706 C C . LEU A 1 91 ? 4.730 4.256 -1.874 1.00 90.00 91 LEU A C 1
ATOM 708 O O . LEU A 1 91 ? 5.005 4.030 -0.698 1.00 90.00 91 LEU A O 1
ATOM 712 N N . SER A 1 92 ? 4.018 5.324 -2.248 1.00 86.00 92 SER A N 1
ATOM 713 C CA . SER A 1 92 ? 3.421 6.242 -1.269 1.00 86.00 92 SER A CA 1
ATOM 714 C C . SER A 1 92 ? 2.250 5.615 -0.505 1.00 86.00 92 SER A C 1
ATOM 716 O O . SER A 1 92 ? 2.084 5.897 0.677 1.00 86.00 92 SER A O 1
ATOM 718 N N . LYS A 1 93 ? 1.490 4.723 -1.155 1.00 83.56 93 LYS A N 1
ATOM 719 C CA . LYS A 1 93 ? 0.392 3.953 -0.552 1.00 83.56 93 LYS A CA 1
ATOM 720 C C . LYS A 1 93 ? 0.899 2.751 0.252 1.00 83.56 93 LYS A C 1
ATOM 722 O O . LYS A 1 93 ? 0.404 2.427 1.317 1.00 83.56 93 LYS A O 1
ATOM 727 N N . GLY A 1 94 ? 1.945 2.095 -0.223 1.00 70.56 94 GLY A N 1
ATOM 728 C CA . GLY A 1 94 ? 2.463 0.871 0.368 1.00 70.56 94 GLY A CA 1
ATOM 729 C C . GLY A 1 94 ? 3.284 1.078 1.637 1.00 70.56 94 GLY A C 1
ATOM 730 O O . GLY A 1 94 ? 3.894 0.121 2.097 1.00 70.56 94 GLY A O 1
ATOM 731 N N . SER A 1 95 ? 3.350 2.291 2.199 1.00 69.25 95 SER A N 1
ATOM 732 C CA . SER A 1 95 ? 4.024 2.522 3.482 1.00 69.25 95 SER A CA 1
ATOM 733 C C . SER A 1 95 ? 3.466 1.558 4.545 1.00 69.25 95 SER A C 1
ATOM 735 O O . SER A 1 95 ? 2.253 1.369 4.608 1.00 69.25 95 SER A O 1
ATOM 737 N N . PRO A 1 96 ? 4.316 0.939 5.391 1.00 64.44 96 PRO A N 1
ATOM 738 C CA . PRO A 1 96 ? 3.903 -0.067 6.378 1.00 64.44 96 PRO A CA 1
ATOM 739 C C . PRO A 1 96 ? 3.127 0.524 7.568 1.00 64.44 96 PRO A C 1
ATOM 741 O O . PRO A 1 96 ? 2.970 -0.129 8.594 1.00 64.44 96 PRO A O 1
ATOM 744 N N . THR A 1 97 ? 2.703 1.777 7.457 1.00 68.69 97 THR A N 1
ATOM 745 C CA . THR A 1 97 ? 1.871 2.479 8.429 1.00 68.69 97 THR A CA 1
ATOM 746 C C . THR A 1 97 ? 0.409 2.169 8.157 1.00 68.69 97 THR A C 1
ATOM 748 O O . THR A 1 97 ? 0.016 2.075 6.992 1.00 68.69 97 THR A O 1
ATOM 751 N N . ALA A 1 98 ? -0.404 2.080 9.211 1.00 61.19 98 ALA A N 1
ATOM 752 C CA . ALA A 1 98 ? -1.826 1.759 9.083 1.00 61.19 98 ALA A CA 1
ATOM 753 C C . ALA A 1 98 ? -2.519 2.629 8.015 1.00 61.19 98 ALA A C 1
ATOM 755 O O . ALA A 1 98 ? -3.105 2.078 7.089 1.00 61.19 98 ALA A O 1
ATOM 756 N N . SER A 1 99 ? -2.268 3.946 8.041 1.00 63.97 99 SER A N 1
ATOM 757 C CA . SER A 1 99 ? -2.907 4.995 7.224 1.00 63.97 99 SER A CA 1
ATOM 758 C C . SER A 1 99 ? -2.902 4.824 5.699 1.00 63.97 99 SER A C 1
ATOM 760 O O . SER A 1 99 ? -3.600 5.560 4.998 1.00 63.97 99 SER A O 1
ATOM 762 N N . THR A 1 100 ? -2.085 3.929 5.151 1.00 68.94 100 THR A N 1
ATOM 763 C CA . THR A 1 100 ? -1.956 3.756 3.695 1.00 68.94 100 THR A CA 1
ATOM 764 C C . THR A 1 100 ? -2.055 2.295 3.247 1.00 68.94 100 THR A C 1
ATOM 766 O O . THR A 1 100 ? -2.288 2.002 2.076 1.00 68.94 100 THR A O 1
ATOM 769 N N . SER A 1 101 ? -1.927 1.372 4.195 1.00 65.81 101 SER A N 1
ATOM 770 C CA . SER A 1 101 ? -1.602 -0.037 3.988 1.00 65.81 101 SER A CA 1
ATOM 771 C C . SER A 1 101 ? -2.689 -0.928 3.376 1.00 65.81 101 SER A C 1
ATOM 773 O O . SER A 1 101 ? -2.380 -2.040 2.946 1.00 65.81 101 SER A O 1
ATOM 775 N N . PHE A 1 102 ? -3.936 -0.457 3.339 1.00 72.31 102 PHE A N 1
ATOM 776 C CA . PHE A 1 102 ? -5.104 -1.158 2.790 1.00 72.31 102 PHE A CA 1
ATOM 777 C C . PHE A 1 102 ? -5.653 -0.543 1.510 1.00 72.31 102 PHE A C 1
ATOM 779 O O . PHE A 1 102 ? -6.655 -1.007 0.959 1.00 72.31 102 PHE A O 1
ATOM 786 N N . GLN A 1 103 ? -5.008 0.514 1.028 1.00 73.75 103 GLN A N 1
ATOM 787 C CA . GLN A 1 103 ? -5.395 1.115 -0.230 1.00 73.75 103 GLN A CA 1
ATOM 788 C C . GLN A 1 103 ? -5.067 0.150 -1.367 1.00 73.75 103 GLN A C 1
ATOM 790 O O . GLN A 1 103 ? -3.986 -0.440 -1.419 1.00 73.75 103 GLN A O 1
ATOM 795 N N . SER A 1 104 ? -5.991 0.014 -2.317 1.00 80.81 104 SER A N 1
ATOM 796 C CA . SER A 1 104 ? -5.713 -0.732 -3.538 1.00 80.81 104 SER A CA 1
ATOM 797 C C . SER A 1 104 ? -4.508 -0.115 -4.252 1.00 80.81 104 SER A C 1
ATOM 799 O O . SER A 1 104 ? -4.486 1.087 -4.557 1.00 80.81 104 SER A O 1
ATOM 801 N N . LEU A 1 105 ? -3.514 -0.951 -4.529 1.00 90.06 105 LEU A N 1
ATOM 802 C CA . LEU A 1 105 ? -2.391 -0.588 -5.385 1.00 90.06 105 LEU A CA 1
ATOM 803 C C . LEU A 1 105 ? -2.854 -0.524 -6.846 1.00 90.06 105 LEU A C 1
ATOM 805 O O . LEU A 1 105 ? -3.724 -1.287 -7.253 1.00 90.06 105 LEU A O 1
ATOM 809 N N . GLU A 1 106 ? -2.304 0.413 -7.606 1.00 91.62 106 GLU A N 1
ATOM 810 C CA . GLU A 1 106 ? -2.586 0.612 -9.029 1.00 91.62 106 GLU A CA 1
ATOM 811 C C . GLU A 1 106 ? -1.762 -0.378 -9.871 1.00 91.62 106 GLU A C 1
ATOM 813 O O . GLU A 1 106 ? -0.584 -0.594 -9.590 1.00 91.62 106 GLU A O 1
ATOM 818 N N . ASP A 1 107 ? -2.353 -0.967 -10.908 1.00 94.81 107 ASP A N 1
ATOM 819 C CA . ASP A 1 107 ? -1.637 -1.765 -11.918 1.00 94.81 107 ASP A CA 1
ATOM 820 C C . ASP A 1 107 ? -2.103 -1.476 -13.357 1.00 94.81 107 ASP A C 1
ATOM 822 O O . ASP A 1 107 ? -1.728 -2.176 -14.299 1.00 94.81 107 ASP A O 1
ATOM 826 N N . ALA A 1 108 ? -2.919 -0.436 -13.541 1.00 94.50 108 ALA A N 1
ATOM 827 C CA . ALA A 1 108 ? -3.599 -0.144 -14.796 1.00 94.50 108 ALA A CA 1
ATOM 828 C C . ALA A 1 108 ? -2.625 0.176 -15.940 1.00 94.50 108 ALA A C 1
ATOM 830 O O . ALA A 1 108 ? -2.820 -0.304 -17.058 1.00 94.50 108 ALA A O 1
ATOM 831 N N . GLU A 1 109 ? -1.564 0.947 -15.683 1.00 94.88 109 GLU A N 1
ATOM 832 C CA . GLU A 1 109 ? -0.567 1.271 -16.708 1.00 94.88 109 GLU A CA 1
ATOM 833 C C . GLU A 1 109 ? 0.213 0.034 -17.133 1.00 94.88 109 GLU A C 1
ATOM 835 O O . GLU A 1 109 ? 0.498 -0.146 -18.319 1.00 94.88 109 GLU A O 1
ATOM 840 N N . TRP A 1 110 ? 0.522 -0.853 -16.187 1.00 95.62 110 TRP A N 1
ATOM 841 C CA . TRP A 1 110 ? 1.164 -2.116 -16.514 1.00 95.62 110 TRP A CA 1
ATOM 842 C C . TRP A 1 110 ? 0.276 -3.018 -17.364 1.00 95.62 110 TRP A C 1
ATOM 844 O O . TRP A 1 110 ? 0.742 -3.526 -18.384 1.00 95.62 110 TRP A O 1
ATOM 854 N N . GLN A 1 111 ? -1.000 -3.182 -16.999 1.00 95.50 111 GLN A N 1
ATOM 855 C CA . GLN A 1 111 ? -1.933 -3.976 -17.803 1.00 95.50 111 GLN A CA 1
ATOM 856 C C . GLN A 1 111 ? -2.100 -3.388 -19.207 1.00 95.50 111 GLN A C 1
ATOM 858 O O . GLN A 1 111 ? -2.054 -4.131 -20.189 1.00 95.50 111 GLN A O 1
ATOM 863 N N . ARG A 1 112 ? -2.213 -2.057 -19.318 1.00 95.06 112 ARG A N 1
ATOM 864 C CA . ARG A 1 112 ? -2.288 -1.358 -20.604 1.00 95.06 112 ARG A CA 1
ATOM 865 C C . ARG A 1 112 ? -1.065 -1.663 -21.467 1.00 95.06 112 ARG A C 1
ATOM 867 O O . ARG A 1 112 ? -1.215 -2.170 -22.575 1.00 95.06 112 ARG A O 1
ATOM 874 N N . ILE A 1 113 ? 0.140 -1.434 -20.942 1.00 92.94 113 ILE A N 1
ATOM 875 C CA . ILE A 1 113 ? 1.395 -1.670 -21.670 1.00 92.94 113 ILE A CA 1
ATOM 876 C C . ILE A 1 113 ? 1.536 -3.140 -22.074 1.00 92.94 113 ILE A C 1
ATOM 878 O O . ILE A 1 113 ? 1.960 -3.413 -23.191 1.00 92.94 113 ILE A O 1
ATOM 882 N N . LYS A 1 114 ? 1.154 -4.077 -21.198 1.00 92.31 114 LYS A N 1
ATOM 883 C CA . LYS A 1 114 ? 1.193 -5.520 -21.470 1.00 92.31 114 LYS A CA 1
ATOM 884 C C . LYS A 1 114 ? 0.206 -5.953 -22.559 1.00 92.31 114 LYS A C 1
ATOM 886 O O . LYS A 1 114 ? 0.473 -6.920 -23.264 1.00 92.31 114 LYS A O 1
ATOM 891 N N . SER A 1 115 ? -0.928 -5.266 -22.683 1.00 88.50 115 SER A N 1
ATOM 892 C CA . SER A 1 115 ? -1.950 -5.546 -23.700 1.00 88.50 115 SER A CA 1
ATOM 893 C C . SER A 1 115 ? -1.654 -4.932 -25.074 1.00 88.50 115 SER A C 1
ATOM 895 O O . SER A 1 115 ? -2.277 -5.308 -26.065 1.00 88.50 115 SER A O 1
ATOM 897 N N . GLU A 1 116 ? -0.710 -3.992 -25.142 1.00 90.25 116 GLU A N 1
ATOM 898 C CA . GLU A 1 116 ? -0.328 -3.273 -26.355 1.00 90.25 116 GLU A CA 1
ATOM 899 C C . GLU A 1 116 ? 1.025 -3.761 -26.900 1.00 90.25 116 GLU A C 1
ATOM 901 O O . GLU A 1 116 ? 1.824 -4.385 -26.203 1.00 90.25 116 GLU A O 1
ATOM 906 N N . TYR A 1 117 ? 1.344 -3.386 -28.144 1.00 86.44 117 TYR A N 1
ATOM 907 C CA . TYR A 1 117 ? 2.649 -3.670 -28.760 1.00 86.44 117 TYR A CA 1
ATOM 908 C C . TYR A 1 117 ? 3.833 -3.043 -27.997 1.00 86.44 117 TYR A C 1
ATOM 910 O O . TYR A 1 117 ? 4.982 -3.425 -28.205 1.00 86.44 117 TYR A O 1
ATOM 918 N N . LEU A 1 118 ? 3.569 -2.066 -27.120 1.00 85.44 118 LEU A N 1
ATOM 919 C CA . LEU A 1 118 ? 4.570 -1.384 -26.297 1.00 85.44 118 LEU A CA 1
ATOM 920 C C . LEU A 1 118 ? 5.348 -2.345 -25.390 1.00 85.44 118 LEU A C 1
ATOM 922 O O . LEU A 1 118 ? 6.499 -2.063 -25.055 1.00 85.44 118 LEU A O 1
ATOM 926 N N . TYR A 1 119 ? 4.750 -3.482 -25.027 1.00 89.81 119 TYR A N 1
ATOM 927 C CA . TYR A 1 119 ? 5.386 -4.529 -24.234 1.00 89.81 119 TYR A CA 1
ATOM 928 C C . TYR A 1 119 ? 6.721 -5.012 -24.820 1.00 89.81 119 TYR A C 1
ATOM 930 O O . TYR A 1 119 ? 7.697 -5.216 -24.092 1.00 89.81 119 TYR A O 1
ATOM 938 N N . ASP A 1 120 ? 6.786 -5.123 -26.147 1.00 87.75 120 ASP A N 1
ATOM 939 C CA . ASP A 1 120 ? 7.953 -5.632 -26.871 1.00 87.75 120 ASP A CA 1
ATOM 940 C C . ASP A 1 120 ? 9.099 -4.610 -26.949 1.00 87.75 120 ASP A C 1
ATOM 942 O O . ASP A 1 120 ? 10.236 -4.962 -27.261 1.00 87.75 120 ASP A O 1
ATOM 946 N N . PHE A 1 121 ? 8.829 -3.342 -26.621 1.00 87.19 121 PHE A N 1
ATOM 947 C CA . PHE A 1 121 ? 9.820 -2.261 -26.608 1.00 87.19 121 PHE A CA 1
ATOM 948 C C . PHE A 1 121 ? 10.494 -2.077 -25.239 1.00 87.19 121 PHE A C 1
ATOM 950 O O . PHE A 1 121 ? 11.379 -1.225 -25.083 1.00 87.19 121 PHE A O 1
ATOM 957 N N . ILE A 1 122 ? 10.105 -2.869 -24.236 1.00 89.88 122 ILE A N 1
ATOM 958 C CA . ILE A 1 122 ? 10.713 -2.861 -22.905 1.00 89.88 122 ILE A CA 1
ATOM 959 C C . ILE A 1 122 ? 11.963 -3.742 -22.912 1.00 89.88 122 ILE A C 1
ATOM 961 O O . ILE A 1 122 ? 11.923 -4.888 -23.353 1.00 89.88 122 ILE A O 1
ATOM 965 N N . LYS A 1 123 ? 13.071 -3.244 -22.349 1.00 88.94 123 LYS A N 1
ATOM 966 C CA . LYS A 1 123 ? 14.280 -4.060 -22.152 1.00 88.94 123 LYS A CA 1
ATOM 967 C C . LYS A 1 123 ? 13.973 -5.311 -21.316 1.00 88.94 123 LYS A C 1
ATOM 969 O O . LYS A 1 123 ? 13.310 -5.210 -20.285 1.00 88.94 123 LYS A O 1
ATOM 974 N N . ASP A 1 124 ? 14.517 -6.465 -21.703 1.00 89.88 124 ASP A N 1
ATOM 975 C CA . ASP A 1 124 ? 14.233 -7.766 -21.072 1.00 89.88 124 ASP A CA 1
ATOM 976 C C . ASP A 1 124 ? 14.496 -7.815 -19.555 1.00 89.88 124 ASP A C 1
ATOM 978 O O . ASP A 1 124 ? 13.806 -8.518 -18.813 1.00 89.88 124 ASP A O 1
ATOM 982 N N . ASP A 1 125 ? 15.518 -7.110 -19.068 1.00 92.69 125 ASP A N 1
ATOM 983 C CA . ASP A 1 125 ? 15.837 -7.031 -17.641 1.00 92.69 125 ASP A CA 1
ATOM 984 C C . ASP A 1 125 ? 14.786 -6.226 -16.867 1.00 92.69 125 ASP A C 1
ATOM 986 O O . ASP A 1 125 ? 14.358 -6.641 -15.790 1.00 92.69 125 ASP A O 1
ATOM 990 N N . ILE A 1 126 ? 14.330 -5.111 -17.437 1.00 93.56 126 ILE A N 1
ATOM 991 C CA . ILE A 1 126 ? 13.286 -4.258 -16.864 1.00 93.56 126 ILE A CA 1
ATOM 992 C C . ILE A 1 126 ? 11.932 -4.951 -16.930 1.00 93.56 126 ILE A C 1
ATOM 994 O O . ILE A 1 126 ? 11.198 -4.939 -15.945 1.00 93.56 126 ILE A O 1
ATOM 998 N N . ARG A 1 127 ? 11.625 -5.606 -18.053 1.00 94.50 127 ARG A N 1
ATOM 999 C CA . ARG A 1 127 ? 10.382 -6.352 -18.259 1.00 94.50 127 ARG A CA 1
ATOM 1000 C C . ARG A 1 127 ? 10.200 -7.433 -17.201 1.00 94.50 127 ARG A C 1
ATOM 1002 O O . ARG A 1 127 ? 9.179 -7.438 -16.528 1.00 94.50 127 ARG A O 1
ATOM 1009 N N . ARG A 1 128 ? 11.224 -8.260 -16.958 1.00 95.31 128 ARG A N 1
ATOM 1010 C CA . ARG A 1 128 ? 11.179 -9.295 -15.907 1.00 95.31 128 ARG A CA 1
ATOM 1011 C C . ARG A 1 128 ? 10.977 -8.714 -14.508 1.00 95.31 128 ARG A C 1
ATOM 1013 O O . ARG A 1 128 ? 10.247 -9.282 -13.700 1.00 95.31 128 ARG A O 1
ATOM 1020 N N . ARG A 1 129 ? 11.610 -7.573 -14.208 1.00 95.88 129 ARG A N 1
ATOM 1021 C CA . ARG A 1 129 ? 11.425 -6.875 -12.923 1.00 95.88 129 ARG A CA 1
ATOM 1022 C C . ARG A 1 129 ? 10.008 -6.314 -12.781 1.00 95.88 129 ARG A C 1
ATOM 1024 O O . ARG A 1 129 ? 9.438 -6.423 -11.700 1.00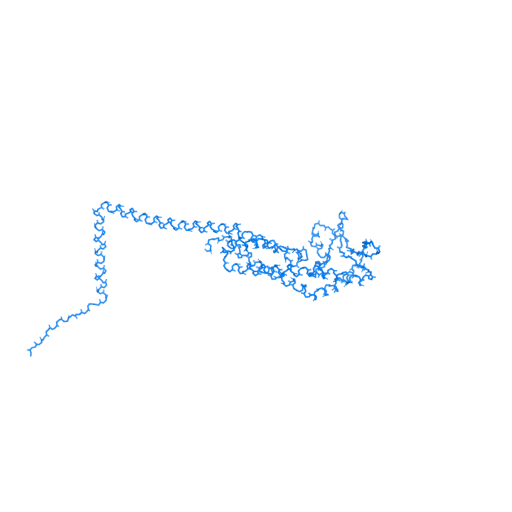 95.88 129 ARG A O 1
ATOM 1031 N N . LEU A 1 130 ? 9.443 -5.750 -13.852 1.00 96.06 130 LEU A N 1
ATOM 1032 C CA . LEU A 1 130 ? 8.053 -5.285 -13.904 1.00 96.06 130 LEU A CA 1
ATOM 1033 C C . LEU A 1 130 ? 7.080 -6.449 -13.699 1.00 96.06 130 LEU A C 1
ATOM 1035 O O . LEU A 1 130 ? 6.251 -6.385 -12.799 1.00 96.06 130 LEU A O 1
ATOM 1039 N N . GLU A 1 131 ? 7.222 -7.536 -14.462 1.00 96.25 131 GLU A N 1
ATOM 1040 C CA . GLU A 1 131 ? 6.398 -8.744 -14.325 1.00 96.25 131 GLU A CA 1
ATOM 1041 C C . GLU A 1 131 ? 6.407 -9.271 -12.888 1.00 96.25 131 GLU A C 1
ATOM 1043 O O . GLU A 1 131 ? 5.348 -9.526 -12.315 1.00 96.25 131 GLU A O 1
ATOM 1048 N N . HIS A 1 132 ? 7.592 -9.380 -12.281 1.00 96.75 132 HIS A N 1
ATOM 1049 C CA . HIS A 1 132 ? 7.714 -9.802 -10.893 1.00 96.75 132 HIS A CA 1
ATOM 1050 C C . HIS A 1 132 ? 7.023 -8.822 -9.933 1.00 96.75 132 HIS A C 1
ATOM 1052 O O . HIS A 1 132 ? 6.193 -9.245 -9.129 1.00 96.75 132 HIS A O 1
ATOM 1058 N N . HIS A 1 133 ? 7.294 -7.519 -10.044 1.00 96.50 133 HIS A N 1
ATOM 1059 C CA . HIS A 1 133 ? 6.687 -6.502 -9.184 1.00 96.50 133 HIS A CA 1
ATOM 1060 C C . HIS A 1 133 ? 5.153 -6.519 -9.258 1.00 96.50 133 HIS A C 1
ATOM 1062 O O . HIS A 1 133 ? 4.482 -6.588 -8.230 1.00 96.50 133 HIS A O 1
ATOM 1068 N N . TYR A 1 134 ? 4.580 -6.536 -10.460 1.00 96.75 134 TYR A N 1
ATOM 1069 C CA . TYR A 1 134 ? 3.127 -6.544 -10.627 1.00 96.75 134 TYR A CA 1
ATOM 1070 C C . TYR A 1 134 ? 2.486 -7.897 -10.298 1.00 96.75 134 TYR A C 1
ATOM 1072 O O . TYR A 1 134 ? 1.326 -7.935 -9.889 1.00 96.75 134 TYR A O 1
ATOM 1080 N N . SER A 1 135 ? 3.233 -9.006 -10.366 1.00 96.38 135 SER A N 1
ATOM 1081 C CA . SER A 1 135 ? 2.768 -10.280 -9.801 1.00 96.38 135 SER A CA 1
ATOM 1082 C C . SER A 1 135 ? 2.582 -10.196 -8.280 1.00 96.38 135 SER A C 1
ATOM 1084 O O . SER A 1 135 ? 1.607 -10.730 -7.750 1.00 96.38 135 SER A O 1
ATOM 1086 N N . LEU A 1 136 ? 3.454 -9.460 -7.575 1.00 95.06 136 LEU A N 1
ATOM 1087 C CA . LEU A 1 136 ? 3.302 -9.201 -6.142 1.00 95.06 136 LEU A CA 1
ATOM 1088 C C . LEU A 1 136 ? 2.101 -8.292 -5.862 1.00 95.06 136 LEU A C 1
ATOM 1090 O O . LEU A 1 136 ? 1.357 -8.558 -4.922 1.00 95.06 136 LEU A O 1
ATOM 1094 N N . VAL A 1 137 ? 1.873 -7.263 -6.687 1.00 94.31 137 VAL A N 1
ATOM 1095 C CA . VAL A 1 137 ? 0.691 -6.385 -6.582 1.00 94.31 137 VAL A CA 1
ATOM 1096 C C . VAL A 1 137 ? -0.604 -7.190 -6.732 1.00 94.31 137 VAL A C 1
ATOM 1098 O O . VAL A 1 137 ? -1.487 -7.101 -5.880 1.00 94.31 137 VAL A O 1
ATOM 1101 N N . SER A 1 138 ? -0.683 -8.056 -7.743 1.00 93.62 138 SER A N 1
ATOM 1102 C CA . SER A 1 138 ? -1.837 -8.936 -7.956 1.00 93.62 138 SER A CA 1
ATOM 1103 C C . SER A 1 138 ? -2.039 -9.928 -6.797 1.00 93.62 138 SER A C 1
ATOM 1105 O O . SER A 1 138 ? -3.162 -10.120 -6.312 1.00 93.62 138 SER A O 1
ATOM 1107 N N . LYS A 1 139 ? -0.948 -10.508 -6.272 1.00 92.56 139 LYS A N 1
ATOM 1108 C CA . LYS A 1 139 ? -0.985 -11.343 -5.061 1.00 92.56 139 LYS A CA 1
ATOM 1109 C C . LYS A 1 139 ? -1.525 -10.557 -3.864 1.00 92.56 139 LYS A C 1
ATOM 1111 O O . LYS A 1 139 ? -2.372 -11.072 -3.138 1.00 92.56 139 LYS A O 1
ATOM 1116 N N . TYR A 1 140 ? -1.073 -9.318 -3.671 1.00 91.69 140 TYR A N 1
ATOM 1117 C CA . TYR A 1 140 ? -1.545 -8.448 -2.597 1.00 91.69 140 TYR A CA 1
ATOM 1118 C C . TYR A 1 140 ? -3.057 -8.212 -2.694 1.00 91.69 140 TYR A C 1
ATOM 1120 O O . TYR A 1 140 ? -3.752 -8.455 -1.711 1.00 91.69 140 TYR A O 1
ATOM 1128 N N . HIS A 1 141 ? -3.590 -7.851 -3.868 1.00 90.12 141 HIS A N 1
ATOM 1129 C CA . HIS A 1 141 ? -5.041 -7.678 -4.056 1.00 90.12 141 HIS A CA 1
ATOM 1130 C C . HIS A 1 141 ? -5.833 -8.954 -3.755 1.00 90.12 141 HIS A C 1
ATOM 1132 O O . HIS A 1 141 ? -6.891 -8.897 -3.130 1.00 90.12 141 HIS A O 1
ATOM 1138 N N . THR A 1 142 ? -5.301 -10.113 -4.146 1.00 89.31 142 THR A N 1
ATOM 1139 C CA . THR A 1 142 ? -5.944 -11.410 -3.892 1.00 89.31 142 THR A CA 1
ATOM 1140 C C . THR A 1 142 ? -6.046 -11.700 -2.392 1.00 89.31 142 THR A C 1
ATOM 1142 O O . THR A 1 142 ? -7.106 -12.081 -1.893 1.00 89.31 142 THR A O 1
ATOM 1145 N N . VAL A 1 143 ? -4.960 -11.488 -1.639 1.00 88.50 143 VAL A N 1
ATOM 1146 C CA . VAL A 1 143 ? -4.954 -11.721 -0.185 1.00 88.50 143 VAL A CA 1
ATOM 1147 C C . VAL A 1 143 ? -5.779 -10.656 0.550 1.00 88.50 143 VAL A C 1
ATOM 1149 O O . VAL A 1 143 ? -6.457 -10.979 1.529 1.00 88.50 143 VAL A O 1
ATOM 1152 N N . LEU A 1 144 ? -5.794 -9.416 0.049 1.00 87.81 144 LEU A N 1
ATOM 1153 C CA . LEU A 1 144 ? -6.567 -8.301 0.600 1.00 87.81 144 LEU A CA 1
ATOM 1154 C C . LEU A 1 144 ? -8.050 -8.645 0.757 1.00 87.81 144 LEU A C 1
ATOM 1156 O O . LEU A 1 144 ? -8.614 -8.397 1.818 1.00 87.81 144 LEU A O 1
ATOM 1160 N N . GLY A 1 145 ? -8.666 -9.295 -0.235 1.00 85.44 145 GLY A N 1
ATOM 1161 C CA . GLY A 1 145 ? -10.073 -9.712 -0.149 1.00 85.44 145 GLY A CA 1
ATOM 1162 C C . GLY A 1 145 ? -10.363 -10.666 1.020 1.00 85.44 145 GLY A C 1
ATOM 1163 O O . GLY A 1 145 ? -11.377 -10.536 1.706 1.00 85.44 145 GLY A O 1
ATOM 1164 N N . THR A 1 146 ? -9.439 -11.586 1.317 1.00 87.19 146 THR A N 1
ATOM 1165 C CA . THR A 1 146 ? -9.571 -12.499 2.470 1.00 87.19 146 THR A CA 1
ATOM 1166 C C . THR A 1 146 ? -9.395 -11.754 3.791 1.00 87.19 146 THR A C 1
ATOM 1168 O O . THR A 1 146 ? -10.077 -12.018 4.777 1.00 87.19 146 THR A O 1
ATOM 1171 N N . VAL A 1 147 ? -8.483 -10.791 3.825 1.00 88.56 147 VAL A N 1
ATOM 1172 C CA . VAL A 1 147 ? -8.225 -9.988 5.017 1.00 88.56 147 VAL A CA 1
ATOM 1173 C C . VAL A 1 147 ? -9.395 -9.058 5.342 1.00 88.56 147 VAL A C 1
ATOM 1175 O O . VAL A 1 147 ? -9.798 -8.976 6.503 1.00 88.56 147 VAL A O 1
ATOM 1178 N N . LEU A 1 148 ? -9.987 -8.432 4.321 1.00 87.12 148 LEU A N 1
ATOM 1179 C CA . LEU A 1 148 ? -11.156 -7.557 4.445 1.00 87.12 148 LEU A CA 1
ATOM 1180 C C . LEU A 1 148 ? -12.394 -8.269 5.003 1.00 87.12 148 LEU A C 1
ATOM 1182 O O . LEU A 1 148 ? -13.316 -7.597 5.448 1.00 87.12 148 LEU A O 1
ATOM 1186 N N . THR A 1 149 ? -12.419 -9.602 5.007 1.00 87.19 149 THR A N 1
ATOM 1187 C CA . THR A 1 149 ? -13.500 -10.391 5.616 1.00 87.19 149 THR A CA 1
ATOM 1188 C C . THR A 1 149 ? -13.121 -10.927 6.996 1.00 87.19 149 THR A C 1
ATOM 1190 O O . THR A 1 149 ? -13.914 -10.826 7.929 1.00 87.19 149 THR A O 1
ATOM 1193 N N . ARG A 1 150 ? -11.899 -11.451 7.168 1.00 90.00 150 ARG A N 1
ATOM 1194 C CA . ARG A 1 150 ? -11.476 -12.093 8.426 1.00 90.00 150 ARG A CA 1
ATOM 1195 C C . ARG A 1 150 ? -11.169 -11.119 9.558 1.00 90.00 150 ARG A C 1
ATOM 1197 O O . ARG A 1 150 ? -11.504 -11.407 10.701 1.00 90.00 150 ARG A O 1
ATOM 1204 N N . VAL A 1 151 ? -10.532 -9.987 9.266 1.00 91.56 151 VAL A N 1
ATOM 1205 C CA . VAL A 1 151 ? -10.123 -9.033 10.311 1.00 91.56 151 VAL A CA 1
ATOM 1206 C C . VAL A 1 151 ? -11.312 -8.337 10.965 1.00 91.56 151 VAL A C 1
ATOM 1208 O O . VAL A 1 151 ? -11.351 -8.319 12.193 1.00 91.56 151 VAL A O 1
ATOM 1211 N N . PRO A 1 152 ? -12.309 -7.822 10.216 1.00 91.44 152 PRO A N 1
ATOM 1212 C CA . PRO A 1 152 ? -13.503 -7.264 10.844 1.00 91.44 152 PRO A CA 1
ATOM 1213 C C . PRO A 1 152 ? -14.232 -8.292 11.711 1.00 91.4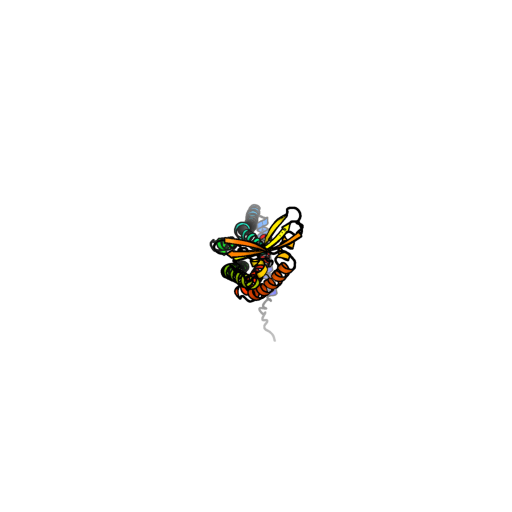4 152 PRO A C 1
ATOM 1215 O O . PRO A 1 152 ? -14.639 -7.963 12.816 1.00 91.44 152 PRO A O 1
ATOM 1218 N N . ALA A 1 153 ? -14.342 -9.543 11.253 1.00 91.44 153 ALA A N 1
ATOM 1219 C CA . ALA A 1 153 ? -14.972 -10.603 12.037 1.00 91.44 153 ALA A CA 1
ATOM 1220 C C . ALA A 1 153 ? -14.235 -10.852 13.366 1.00 91.44 153 ALA A C 1
ATOM 1222 O O . ALA A 1 153 ? -14.875 -10.870 14.412 1.00 91.44 153 ALA A O 1
ATOM 1223 N N . ALA A 1 154 ? -12.900 -10.955 13.337 1.00 92.62 154 ALA A N 1
ATOM 1224 C CA . ALA A 1 154 ? -12.088 -11.121 14.545 1.00 92.62 154 ALA A CA 1
ATOM 1225 C C . ALA A 1 154 ? -12.213 -9.925 15.507 1.00 92.62 154 ALA A C 1
ATOM 1227 O O . ALA A 1 154 ? -12.327 -10.118 16.714 1.00 92.62 154 ALA A O 1
ATOM 1228 N N . ILE A 1 155 ? -12.248 -8.696 14.975 1.00 94.31 155 ILE A N 1
ATOM 1229 C CA . ILE A 1 155 ? -12.476 -7.479 15.768 1.00 94.31 155 ILE A CA 1
ATOM 1230 C C . ILE A 1 155 ? -13.814 -7.551 16.498 1.00 94.31 155 ILE A C 1
ATOM 1232 O O . ILE A 1 155 ? -13.858 -7.320 17.701 1.00 94.31 155 ILE A O 1
ATOM 1236 N N . LEU A 1 156 ? -14.899 -7.851 15.781 1.00 93.44 156 LEU A N 1
ATOM 1237 C CA . LEU A 1 156 ? -16.242 -7.864 16.359 1.00 93.44 156 LEU A CA 1
ATOM 1238 C C . LEU A 1 156 ? -16.422 -9.000 17.368 1.00 93.44 156 LEU A C 1
ATOM 1240 O O . LEU A 1 156 ? -17.058 -8.803 18.402 1.00 93.44 156 LEU A O 1
ATOM 1244 N N . GLU A 1 157 ? -15.840 -10.169 17.098 1.00 93.31 157 GLU A N 1
ATOM 1245 C CA . GLU A 1 157 ? -15.870 -11.309 18.012 1.00 93.31 157 GLU A CA 1
ATOM 1246 C C . GLU A 1 157 ? -15.131 -10.997 19.322 1.00 93.31 157 GLU A C 1
ATOM 1248 O O . GLU A 1 157 ? -15.688 -11.177 20.406 1.00 93.31 157 GLU A O 1
ATOM 1253 N N . GLU A 1 158 ? -13.903 -10.480 19.235 1.00 93.81 158 GLU A N 1
ATOM 1254 C CA . GLU A 1 158 ? -13.100 -10.147 20.413 1.00 93.81 158 GLU A CA 1
ATOM 1255 C C . GLU A 1 158 ? -13.680 -8.943 21.168 1.00 93.81 158 GLU A C 1
ATOM 1257 O O . GLU A 1 158 ? -13.728 -8.953 22.396 1.00 93.81 158 GLU A O 1
ATOM 1262 N N . ALA A 1 159 ? -14.210 -7.940 20.460 1.00 92.81 159 ALA A N 1
ATOM 1263 C CA . ALA A 1 159 ? -14.893 -6.813 21.089 1.00 92.81 159 ALA A CA 1
ATOM 1264 C C . ALA A 1 159 ? -16.158 -7.280 21.823 1.00 92.81 159 ALA A C 1
ATOM 1266 O O . ALA A 1 159 ? -16.390 -6.887 22.964 1.00 92.81 159 ALA A O 1
ATOM 1267 N N . SER A 1 160 ? -16.945 -8.180 21.229 1.00 92.94 160 SER A N 1
ATOM 1268 C CA . SER A 1 160 ? -18.124 -8.737 21.901 1.00 92.94 160 SER A CA 1
ATOM 1269 C C . SER A 1 160 ? -17.753 -9.493 23.179 1.00 92.94 160 SER A C 1
ATOM 1271 O O . SER A 1 160 ? -18.437 -9.366 24.195 1.00 92.94 160 SER A O 1
ATOM 1273 N N . ARG A 1 161 ? -16.628 -10.224 23.173 1.00 92.56 161 ARG A N 1
ATOM 1274 C CA . ARG A 1 161 ? -16.098 -10.892 24.373 1.00 92.56 161 ARG A CA 1
ATOM 1275 C C . ARG A 1 161 ? -15.617 -9.896 25.431 1.00 92.56 161 ARG A C 1
ATOM 1277 O O . ARG A 1 161 ? -15.983 -10.041 26.594 1.00 92.56 161 ARG A O 1
ATOM 1284 N N . ALA A 1 162 ? -14.851 -8.878 25.043 1.00 91.44 162 ALA A N 1
ATOM 1285 C CA . ALA A 1 162 ? -14.301 -7.885 25.967 1.00 91.44 162 ALA A CA 1
ATOM 1286 C C . ALA A 1 162 ? -15.382 -6.999 26.612 1.00 91.44 162 ALA A C 1
ATOM 1288 O O . ALA A 1 162 ? -15.290 -6.639 27.788 1.00 91.44 162 ALA A O 1
ATOM 1289 N N . TYR A 1 163 ? -16.421 -6.638 25.856 1.00 88.31 163 TYR A N 1
ATOM 1290 C CA . TYR A 1 163 ? -17.493 -5.762 26.332 1.00 88.31 163 TYR A CA 1
ATOM 1291 C C . TYR A 1 163 ? -18.703 -6.518 26.894 1.00 88.31 163 TYR A C 1
ATOM 1293 O O . TYR A 1 163 ? -19.507 -5.907 27.587 1.00 88.31 163 TYR A O 1
ATOM 1301 N N . GLY A 1 164 ? -18.806 -7.834 26.675 1.00 89.88 164 GLY A N 1
ATOM 1302 C CA . GLY A 1 164 ? -19.922 -8.647 27.169 1.00 89.88 164 GLY A CA 1
ATOM 1303 C C . GLY A 1 164 ? -21.254 -8.353 26.470 1.00 89.88 164 GLY A C 1
ATOM 1304 O O . GLY A 1 164 ? -22.311 -8.723 26.977 1.00 89.88 164 GLY A O 1
ATOM 1305 N N . GLU A 1 165 ? -21.212 -7.694 25.311 1.00 89.06 165 GLU A N 1
ATOM 1306 C CA . GLU A 1 165 ? -22.374 -7.298 24.513 1.00 89.06 165 GLU A CA 1
ATOM 1307 C C . GLU A 1 165 ? -22.206 -7.736 23.052 1.00 89.06 165 GLU A C 1
ATOM 1309 O O . GLU A 1 165 ? -21.112 -8.068 22.608 1.00 89.06 165 GLU A O 1
ATOM 1314 N N . ASN A 1 166 ? -23.293 -7.729 22.276 1.00 90.94 166 ASN A N 1
ATOM 1315 C CA . ASN A 1 166 ? -23.240 -7.998 20.838 1.00 90.94 16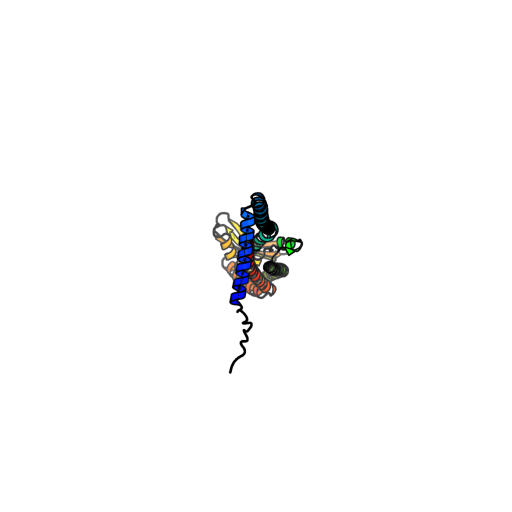6 ASN A CA 1
ATOM 1316 C C . ASN A 1 166 ? -22.706 -6.771 20.077 1.00 90.94 166 ASN A C 1
ATOM 1318 O O . ASN A 1 166 ? -23.484 -5.933 19.602 1.00 90.94 166 ASN A O 1
ATOM 1322 N N . VAL A 1 167 ? -21.382 -6.652 19.993 1.00 90.88 167 VAL A N 1
ATOM 1323 C CA . VAL A 1 167 ? -20.704 -5.530 19.340 1.00 90.88 167 VAL A CA 1
ATOM 1324 C C . VAL A 1 167 ? -20.745 -5.712 17.825 1.00 90.88 167 VAL A C 1
ATOM 1326 O O . VAL A 1 167 ? -20.260 -6.700 17.281 1.00 90.88 167 VAL A O 1
ATOM 1329 N N . VAL A 1 168 ? -21.301 -4.721 17.128 1.00 91.38 168 VAL A N 1
ATOM 1330 C CA . VAL A 1 168 ? -21.378 -4.674 15.657 1.00 91.38 168 VAL A CA 1
ATOM 1331 C C . VAL A 1 168 ? -20.439 -3.635 15.042 1.00 91.38 168 VAL A C 1
ATOM 1333 O O . VAL A 1 168 ? -20.303 -3.567 13.823 1.00 91.38 168 VAL A O 1
ATOM 1336 N N . GLY A 1 169 ? -19.793 -2.820 15.875 1.00 90.88 169 GLY A N 1
ATOM 1337 C CA . GLY A 1 169 ? -18.820 -1.825 15.450 1.00 90.88 169 GLY A CA 1
ATOM 1338 C C . GLY A 1 169 ? -17.996 -1.333 16.627 1.00 90.88 169 GLY A C 1
ATOM 1339 O O . GLY A 1 169 ? -18.501 -1.219 17.741 1.00 90.88 169 GLY A O 1
ATOM 1340 N N . ILE A 1 170 ? -16.727 -1.043 16.377 1.00 92.38 170 ILE A N 1
ATOM 1341 C CA . ILE A 1 170 ? -15.834 -0.432 17.354 1.00 92.38 170 ILE A CA 1
ATOM 1342 C C . ILE A 1 170 ? -14.912 0.545 16.633 1.00 92.38 170 ILE A C 1
ATOM 1344 O O . ILE A 1 170 ? -14.302 0.214 15.614 1.00 92.38 170 ILE A O 1
ATOM 1348 N N . GLN A 1 171 ? -14.843 1.765 17.144 1.00 92.75 171 GLN A N 1
ATOM 1349 C CA . GLN A 1 171 ? -14.013 2.835 16.606 1.00 92.75 171 GLN A CA 1
ATOM 1350 C C . GLN A 1 171 ? -13.248 3.500 17.741 1.00 92.75 171 GLN A C 1
ATOM 1352 O O . GLN A 1 171 ? -13.676 3.491 18.896 1.00 92.75 171 GLN A O 1
ATOM 1357 N N . TYR A 1 172 ? -12.117 4.100 17.396 1.00 92.62 172 TYR A N 1
ATOM 1358 C CA . TYR A 1 172 ? -11.352 4.920 18.320 1.00 92.62 172 TYR A CA 1
ATOM 1359 C C . TYR A 1 172 ? -11.494 6.377 17.900 1.00 92.62 172 TYR A C 1
ATOM 1361 O O . TYR A 1 172 ? -11.366 6.689 16.717 1.00 92.62 172 TYR A O 1
ATOM 1369 N N . ALA A 1 173 ? -11.757 7.269 18.843 1.00 91.62 173 ALA A N 1
ATOM 1370 C CA . ALA A 1 173 ? -12.074 8.653 18.540 1.00 91.62 173 ALA A CA 1
ATOM 1371 C C . ALA A 1 173 ? -11.278 9.634 19.400 1.00 91.62 173 ALA A C 1
ATOM 1373 O O . ALA A 1 173 ? -10.745 9.300 20.465 1.00 91.62 173 ALA A O 1
ATOM 1374 N N . SER A 1 174 ? -11.159 10.863 18.903 1.00 90.88 174 SER A N 1
ATOM 1375 C CA . SER A 1 174 ? -10.621 11.977 19.670 1.00 90.88 174 SER A CA 1
ATOM 1376 C C . SER A 1 174 ? -11.282 13.299 19.318 1.00 90.88 174 SER A C 1
ATOM 1378 O O . SER A 1 174 ? -11.574 13.562 18.156 1.00 90.88 174 SER A O 1
ATOM 1380 N N . ASN A 1 175 ? -11.436 14.168 20.314 1.00 88.44 175 ASN A N 1
ATOM 1381 C CA . ASN A 1 175 ? -11.960 15.514 20.112 1.00 88.44 175 ASN A CA 1
ATOM 1382 C C . ASN A 1 175 ? -10.846 16.524 19.827 1.00 88.44 175 ASN A C 1
ATOM 1384 O O . ASN A 1 175 ? -9.834 16.593 20.537 1.00 88.44 175 ASN A O 1
ATOM 1388 N N . VAL A 1 176 ? -11.088 17.379 18.833 1.00 86.06 176 VAL A N 1
ATOM 1389 C CA . VAL A 1 176 ? -10.260 18.556 18.549 1.00 86.06 176 VAL A CA 1
ATOM 1390 C C . VAL A 1 176 ? -10.594 19.666 19.546 1.00 86.06 176 VAL A C 1
ATOM 1392 O O . VAL A 1 176 ? -11.716 20.158 19.574 1.00 86.06 176 VAL A O 1
ATOM 1395 N N . ALA A 1 177 ? -9.613 20.127 20.323 1.00 82.50 177 ALA A N 1
ATOM 1396 C CA . ALA A 1 177 ? -9.817 21.081 21.419 1.00 82.50 177 ALA A CA 1
ATOM 1397 C C . ALA A 1 177 ? -10.455 22.417 21.000 1.00 82.50 177 ALA A C 1
ATOM 1399 O O . ALA A 1 177 ? -11.099 23.067 21.816 1.00 82.50 177 ALA A O 1
ATOM 1400 N N . VAL A 1 178 ? -10.228 22.853 19.755 1.00 80.31 178 VAL A N 1
ATOM 1401 C CA . VAL A 1 178 ? -10.676 24.165 19.257 1.00 80.31 178 VAL A CA 1
ATOM 1402 C C . VAL A 1 178 ? -12.105 24.113 18.722 1.00 80.31 178 VAL A C 1
ATOM 1404 O O . VAL A 1 178 ? -12.871 25.048 18.924 1.00 80.31 178 VAL A O 1
ATOM 1407 N N . THR A 1 179 ? -12.465 23.035 18.025 1.00 81.62 179 THR A N 1
ATOM 1408 C CA . THR A 1 179 ? -13.746 22.919 17.310 1.00 81.62 179 THR A CA 1
ATOM 1409 C C . THR A 1 179 ? -14.718 21.950 17.970 1.00 81.62 179 THR A C 1
ATOM 1411 O O . THR A 1 179 ? -15.879 21.913 17.577 1.00 81.62 179 THR A O 1
ATOM 1414 N N . ASN A 1 180 ? -14.255 21.147 18.933 1.00 79.38 180 ASN A N 1
ATOM 1415 C CA . ASN A 1 180 ? -14.950 19.969 19.457 1.00 79.38 180 ASN A CA 1
ATOM 1416 C C . ASN A 1 180 ? -15.407 18.991 18.361 1.00 79.38 180 ASN A C 1
ATOM 1418 O O . ASN A 1 180 ? -16.319 18.201 18.585 1.00 79.38 180 ASN A O 1
ATOM 1422 N N . ALA A 1 181 ? -14.782 19.035 17.180 1.00 84.69 181 ALA A N 1
ATOM 1423 C CA . ALA A 1 181 ? -15.027 18.045 16.144 1.00 84.69 181 ALA A CA 1
ATOM 1424 C C . ALA A 1 181 ? -14.461 16.694 16.598 1.00 84.69 181 ALA A C 1
ATOM 1426 O O . ALA A 1 181 ? -13.310 16.630 17.047 1.00 84.69 181 ALA A O 1
ATOM 1427 N N . GLU A 1 182 ? -15.266 15.642 16.474 1.00 85.12 182 GLU A N 1
ATOM 1428 C CA . GLU A 1 182 ? -14.864 14.266 16.757 1.00 85.12 182 GLU A CA 1
ATOM 1429 C C . GLU A 1 182 ? -14.157 13.684 15.528 1.00 85.12 182 GLU A C 1
ATOM 1431 O O . GLU A 1 182 ? -14.654 13.746 14.401 1.00 85.12 182 GLU A O 1
ATOM 1436 N N . LEU A 1 183 ? -12.944 13.183 15.742 1.00 87.88 183 LEU A N 1
ATOM 1437 C CA . LEU A 1 183 ? -12.126 12.518 14.740 1.00 87.88 183 LEU A CA 1
ATOM 1438 C C . LEU A 1 183 ? -12.105 11.035 15.058 1.00 87.88 183 LEU A C 1
ATOM 1440 O O . LEU A 1 1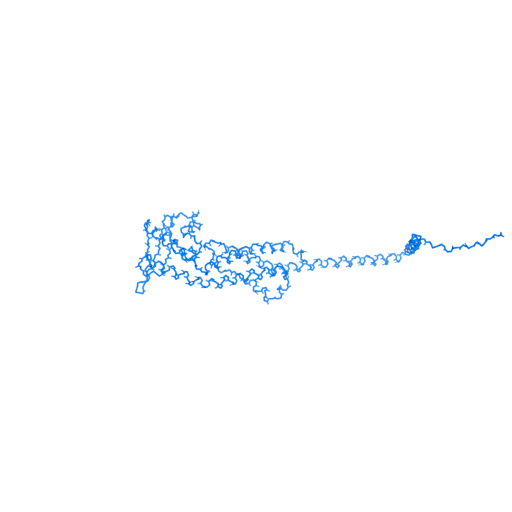83 ? -11.456 10.611 16.014 1.00 87.88 183 LEU A O 1
ATOM 1444 N N . GLU A 1 184 ? -12.793 10.261 14.237 1.00 88.88 184 GLU A N 1
ATOM 1445 C CA . GLU A 1 184 ? -12.872 8.814 14.371 1.00 88.88 184 GLU A CA 1
ATOM 1446 C C . GLU A 1 184 ? -11.844 8.132 13.471 1.00 88.88 184 GLU A C 1
ATOM 1448 O O . GLU A 1 184 ? -11.536 8.589 12.365 1.00 88.88 184 GLU A O 1
ATOM 1453 N N . ILE A 1 185 ? -11.328 7.001 13.936 1.00 88.69 185 ILE A N 1
ATOM 1454 C CA . ILE A 1 185 ? -10.556 6.076 13.125 1.00 88.69 185 ILE A CA 1
ATOM 1455 C C . ILE A 1 185 ? -11.084 4.658 13.312 1.00 88.69 185 ILE A C 1
ATOM 1457 O O . ILE A 1 185 ? -11.357 4.188 14.421 1.00 88.69 185 ILE A O 1
ATOM 1461 N N . ASP A 1 186 ? -11.204 3.970 12.186 1.00 87.12 186 ASP A N 1
ATOM 1462 C CA . ASP A 1 186 ? -11.458 2.544 12.145 1.00 87.12 186 ASP A CA 1
ATOM 1463 C C . ASP A 1 186 ? -10.207 1.772 12.589 1.00 87.12 186 ASP A C 1
ATOM 1465 O O . ASP A 1 186 ? -9.100 2.005 12.097 1.00 87.12 186 ASP A O 1
ATOM 1469 N N . ILE A 1 187 ? -10.369 0.838 13.524 1.00 90.88 187 ILE A N 1
ATOM 1470 C CA . ILE A 1 187 ? -9.231 0.134 14.121 1.00 90.88 187 ILE A CA 1
ATOM 1471 C C . ILE A 1 187 ? -8.706 -1.031 13.263 1.00 90.88 187 ILE A C 1
ATOM 1473 O O . ILE A 1 187 ? -7.687 -1.617 13.615 1.00 90.88 187 ILE A O 1
ATOM 1477 N N . ARG A 1 188 ? -9.344 -1.378 12.133 1.00 89.44 188 ARG A N 1
ATOM 1478 C CA . ARG A 1 188 ? -8.933 -2.501 11.265 1.00 89.44 188 ARG A CA 1
ATOM 1479 C C . ARG A 1 188 ? -7.482 -2.395 10.816 1.00 89.44 188 ARG A C 1
ATOM 1481 O O . ARG A 1 188 ? -6.706 -3.336 10.988 1.00 89.44 188 ARG A O 1
ATOM 1488 N N . GLU A 1 189 ? -7.112 -1.248 10.256 1.00 85.19 189 GLU A N 1
ATOM 1489 C CA . GLU A 1 189 ? -5.749 -1.005 9.775 1.00 85.19 189 GLU A CA 1
ATOM 1490 C C . GLU A 1 189 ? -4.761 -0.939 10.946 1.00 85.19 189 GLU A C 1
ATOM 1492 O O . GLU A 1 189 ? -3.678 -1.519 10.880 1.00 85.19 189 GLU A O 1
ATOM 1497 N N . ALA A 1 190 ? -5.161 -0.302 12.049 1.00 89.88 190 ALA A N 1
ATOM 1498 C CA . ALA A 1 190 ? -4.372 -0.198 13.273 1.00 89.88 190 ALA A CA 1
ATOM 1499 C C . ALA A 1 190 ? -3.952 -1.585 13.792 1.00 89.88 190 ALA A C 1
ATOM 1501 O O . ALA A 1 190 ? -2.759 -1.883 13.908 1.00 89.88 190 ALA A O 1
ATOM 1502 N N . VAL A 1 191 ? -4.931 -2.473 13.988 1.00 90.88 191 VAL A N 1
ATOM 1503 C CA . VAL A 1 191 ? -4.735 -3.852 14.461 1.00 90.88 191 VAL A CA 1
ATOM 1504 C C . VAL A 1 191 ? -3.810 -4.620 13.518 1.00 90.88 191 VAL A C 1
ATOM 1506 O O . VAL A 1 191 ? -2.873 -5.311 13.926 1.00 90.88 191 VAL A O 1
ATOM 1509 N N . MET A 1 192 ? -4.025 -4.459 12.217 1.00 86.38 192 MET A N 1
ATOM 1510 C CA . MET A 1 192 ? -3.256 -5.159 11.202 1.00 86.38 192 MET A CA 1
ATOM 1511 C C . MET A 1 192 ? -1.811 -4.745 11.063 1.00 86.38 192 MET A C 1
ATOM 1513 O O . MET A 1 192 ? -1.014 -5.552 10.583 1.00 86.38 192 MET A O 1
ATOM 1517 N N . PHE A 1 193 ? -1.449 -3.540 11.472 1.00 86.06 193 PHE A N 1
ATOM 1518 C CA . PHE A 1 193 ? -0.064 -3.076 11.459 1.00 86.06 193 PHE A CA 1
ATOM 1519 C C . PHE A 1 193 ? 0.509 -2.931 12.864 1.00 86.06 193 PHE A C 1
ATOM 1521 O O . PHE A 1 193 ? 1.647 -2.495 13.011 1.00 86.06 193 PHE A O 1
ATOM 1528 N N . HIS A 1 194 ? -0.236 -3.404 13.872 1.00 89.12 194 HIS A N 1
ATOM 1529 C CA . HIS A 1 194 ? 0.136 -3.330 15.280 1.00 89.12 194 HIS A CA 1
ATOM 1530 C C . HIS A 1 194 ? 0.487 -1.886 15.679 1.00 89.12 194 HIS A C 1
ATOM 1532 O O . HIS A 1 194 ? 1.452 -1.625 16.393 1.00 89.12 194 HIS A O 1
ATOM 1538 N N . GLU A 1 195 ? -0.285 -0.924 15.173 1.00 90.25 195 GLU A N 1
ATOM 1539 C CA . GLU A 1 195 ? -0.063 0.502 15.387 1.00 90.25 195 GLU A CA 1
ATOM 1540 C C . GLU A 1 195 ? -1.257 1.087 16.130 1.00 90.25 195 GLU A C 1
ATOM 1542 O O . GLU A 1 195 ? -2.348 1.155 15.583 1.00 90.25 195 GLU A O 1
ATOM 1547 N N . HIS A 1 196 ? -1.063 1.509 17.380 1.00 92.44 196 HIS A N 1
ATOM 1548 C CA . HIS A 1 196 ? -2.173 1.937 18.228 1.00 92.44 196 HIS A CA 1
ATOM 1549 C C . HIS A 1 196 ? -2.984 3.100 17.604 1.00 92.44 196 HIS A C 1
ATOM 1551 O O . HIS A 1 196 ? -2.374 4.103 17.207 1.00 92.44 196 HIS A O 1
ATOM 1557 N N . PRO A 1 197 ? -4.335 3.061 17.595 1.00 91.88 197 PRO A N 1
ATOM 1558 C CA . PRO A 1 197 ? -5.183 4.098 16.990 1.00 91.88 197 PRO A CA 1
ATOM 1559 C C . PRO A 1 197 ? -4.881 5.519 17.477 1.00 91.88 197 PRO A C 1
ATOM 1561 O O . PRO A 1 197 ? -4.792 6.457 16.684 1.00 91.88 197 PRO A O 1
ATOM 1564 N N . LYS A 1 198 ? -4.610 5.672 18.780 1.00 91.38 198 LYS A N 1
ATOM 1565 C CA . LYS A 1 198 ? -4.133 6.930 19.383 1.00 91.38 198 LYS A CA 1
ATOM 1566 C C . LYS A 1 198 ? -2.890 7.489 18.685 1.00 91.38 198 LYS A C 1
ATOM 1568 O O . LYS A 1 198 ? -2.839 8.682 18.400 1.00 91.38 198 LYS A O 1
ATOM 1573 N N . SER A 1 199 ? -1.901 6.637 18.400 1.00 90.56 199 SER A N 1
ATOM 1574 C CA . SER A 1 199 ? -0.665 7.045 17.723 1.00 90.56 199 SER A CA 1
ATOM 1575 C C . SER A 1 199 ? -0.952 7.502 16.295 1.00 90.56 199 SER A C 1
ATOM 1577 O O . SER A 1 199 ? -0.405 8.512 15.853 1.00 90.56 199 SER A O 1
ATOM 1579 N N . ILE A 1 200 ? -1.859 6.816 15.595 1.00 89.50 200 ILE A N 1
ATOM 1580 C CA . ILE A 1 200 ? -2.250 7.168 14.226 1.00 89.50 200 ILE A CA 1
ATOM 1581 C C . ILE A 1 200 ? -2.946 8.535 14.205 1.00 89.50 200 ILE A C 1
ATOM 1583 O O . ILE A 1 200 ? -2.530 9.417 13.452 1.00 89.50 200 ILE A O 1
ATOM 1587 N N . LEU A 1 201 ? -3.936 8.764 15.078 1.00 88.38 201 LEU A N 1
ATOM 1588 C CA . LEU A 1 201 ? -4.613 10.063 15.202 1.00 88.38 201 LEU A CA 1
ATOM 1589 C C . LEU A 1 201 ? -3.627 11.191 15.535 1.00 88.38 201 LEU A C 1
ATOM 1591 O O . LEU A 1 201 ? -3.672 12.260 14.926 1.00 88.38 201 LEU A O 1
ATOM 1595 N N . GLN A 1 202 ? -2.683 10.949 16.446 1.00 88.25 202 GLN A N 1
ATOM 1596 C CA . GLN A 1 202 ? -1.640 11.920 16.783 1.00 88.25 202 GLN A CA 1
ATOM 1597 C C . GLN A 1 202 ? -0.700 12.213 15.606 1.00 88.25 202 GLN A C 1
ATOM 1599 O O . GLN A 1 202 ? -0.317 13.364 15.408 1.00 88.25 202 GLN A O 1
ATOM 1604 N N . LYS A 1 203 ? -0.339 11.212 14.797 1.00 86.44 203 LYS A N 1
ATOM 1605 C CA . LYS A 1 203 ? 0.495 11.413 13.600 1.00 86.44 203 LYS A CA 1
ATOM 1606 C C . LYS A 1 203 ? -0.241 12.184 12.506 1.00 86.44 203 LYS A C 1
ATOM 1608 O O . LYS A 1 203 ? 0.366 13.050 11.881 1.00 86.44 203 LYS A O 1
ATOM 1613 N N . MET A 1 204 ? -1.521 11.882 12.283 1.00 83.44 204 MET A N 1
ATOM 1614 C CA . MET A 1 204 ? -2.329 12.523 11.239 1.00 83.44 204 MET A CA 1
ATOM 1615 C C . MET A 1 204 ? -2.719 13.957 11.606 1.00 83.44 204 MET A C 1
ATOM 1617 O O . MET A 1 204 ? -2.627 14.850 10.765 1.00 83.44 204 MET A O 1
ATOM 1621 N N . TYR A 1 205 ? -3.109 14.192 12.861 1.00 82.75 205 TYR A N 1
ATOM 1622 C CA . TYR A 1 205 ? -3.726 15.452 13.278 1.00 82.75 205 TYR A CA 1
ATOM 1623 C C . TYR A 1 205 ? -2.931 16.212 14.339 1.00 82.75 205 TYR A C 1
ATOM 1625 O O . TYR A 1 205 ? -2.989 17.437 14.365 1.00 82.75 205 TYR A O 1
ATOM 1633 N N . GLY A 1 206 ? -2.129 15.540 15.166 1.00 70.62 206 GLY A N 1
ATOM 1634 C CA . GLY A 1 206 ? -1.506 16.126 16.362 1.00 70.62 206 GLY A CA 1
ATOM 1635 C C . GLY A 1 206 ? -0.515 17.272 16.119 1.00 70.62 206 GLY A C 1
ATOM 1636 O O . GLY A 1 206 ? -0.212 18.013 17.048 1.00 70.62 206 GLY A O 1
ATOM 1637 N N . ARG A 1 207 ? -0.018 17.467 14.888 1.00 71.75 207 ARG A N 1
ATOM 1638 C CA . ARG A 1 207 ? 0.804 18.646 14.537 1.00 71.75 207 ARG A CA 1
ATOM 1639 C C . ARG A 1 207 ? -0.018 19.907 14.278 1.00 71.75 207 ARG A C 1
ATOM 1641 O O . ARG A 1 207 ? 0.481 21.003 14.501 1.00 71.75 207 ARG A O 1
ATOM 1648 N N . ASN A 1 208 ? -1.247 19.745 13.794 1.00 73.69 208 ASN A N 1
ATOM 1649 C CA . ASN A 1 208 ? -2.090 20.840 13.309 1.00 73.69 208 ASN A CA 1
ATOM 1650 C C . ASN A 1 208 ? -3.345 21.037 14.173 1.00 73.69 208 ASN A C 1
ATOM 1652 O O . ASN A 1 208 ? -4.004 22.068 14.081 1.00 73.69 208 ASN A O 1
ATOM 1656 N N . MET A 1 209 ? -3.685 20.045 14.995 1.00 76.56 209 MET A N 1
ATOM 1657 C CA . MET A 1 209 ? -4.877 19.997 15.827 1.00 76.56 209 MET A CA 1
ATOM 1658 C C . MET A 1 209 ? -4.483 19.567 17.238 1.00 76.56 209 MET A C 1
ATOM 1660 O O . MET A 1 209 ? -3.793 18.567 17.431 1.00 76.56 209 MET A O 1
ATOM 1664 N N . ASN A 1 210 ? -4.933 20.329 18.232 1.00 82.06 210 ASN A N 1
ATOM 1665 C CA . ASN A 1 210 ? -4.732 19.987 19.633 1.00 82.06 210 ASN A CA 1
ATOM 1666 C C . ASN A 1 210 ? -5.780 18.939 20.041 1.00 82.06 210 ASN A C 1
ATOM 1668 O O . ASN A 1 210 ? -6.955 19.274 20.183 1.00 82.06 210 ASN A O 1
ATOM 1672 N N . LEU A 1 211 ? -5.377 17.674 20.156 1.00 83.44 211 LEU A N 1
ATOM 1673 C CA . LEU A 1 211 ? -6.246 16.565 20.565 1.00 83.44 211 LEU A CA 1
ATOM 1674 C C . LEU A 1 211 ? -6.341 16.535 22.095 1.00 83.44 211 LEU A C 1
ATOM 1676 O O . LEU A 1 211 ? -5.309 16.499 22.763 1.00 83.44 211 LEU A O 1
ATOM 1680 N N . LYS A 1 212 ? -7.555 16.563 22.655 1.00 78.12 212 LYS A N 1
ATOM 1681 C CA . LYS A 1 212 ? -7.754 16.756 24.107 1.00 78.12 212 LYS A CA 1
ATOM 1682 C C . LYS A 1 212 ? -8.275 15.518 24.829 1.00 78.12 212 LYS A C 1
ATOM 1684 O O . LYS A 1 212 ? -7.785 15.178 25.900 1.00 78.12 212 LYS A O 1
ATOM 1689 N N . GLU A 1 213 ? -9.264 14.857 24.242 1.00 85.44 213 GLU A N 1
ATOM 1690 C CA . GLU A 1 213 ? -9.958 13.717 24.842 1.00 85.44 213 GLU A CA 1
ATOM 1691 C C . GLU A 1 213 ? -9.979 12.568 23.847 1.00 85.44 213 GLU A C 1
ATOM 1693 O O . GLU A 1 213 ? -10.163 12.795 22.652 1.00 85.44 213 GLU A O 1
ATOM 1698 N N . PHE A 1 214 ? -9.752 11.357 24.348 1.00 89.56 214 PHE A N 1
ATOM 1699 C CA . PHE A 1 214 ? -9.843 10.124 23.580 1.00 89.56 214 PHE A CA 1
ATOM 1700 C C . PHE A 1 214 ? -11.007 9.294 24.106 1.00 89.56 214 PHE A C 1
ATOM 1702 O O . PHE A 1 214 ? -11.268 9.277 25.312 1.00 89.56 214 PHE A O 1
ATOM 1709 N N . SER A 1 215 ? -11.684 8.615 23.195 1.00 91.25 215 SER A N 1
ATOM 1710 C CA . SER A 1 215 ? -12.845 7.782 23.475 1.00 91.25 215 SER A CA 1
ATOM 1711 C C . SER A 1 215 ? -12.829 6.547 22.590 1.00 91.25 215 SER A C 1
ATOM 1713 O O . SER A 1 215 ? -12.184 6.511 21.540 1.00 91.25 215 SER A O 1
ATOM 1715 N N . VAL A 1 216 ? -13.566 5.534 23.022 1.00 91.00 216 VAL A N 1
ATOM 1716 C CA . VAL A 1 216 ? -13.864 4.353 22.217 1.00 91.00 216 VAL A CA 1
ATOM 1717 C C . VAL A 1 216 ? -15.356 4.356 21.966 1.00 91.00 216 VAL A C 1
ATOM 1719 O O . VAL A 1 216 ? -16.140 4.454 22.903 1.00 91.00 216 VAL A O 1
ATOM 1722 N N . ILE A 1 217 ? -15.756 4.289 20.706 1.00 90.38 217 ILE A N 1
ATOM 1723 C CA . ILE A 1 217 ? -17.165 4.245 20.327 1.00 90.38 217 ILE A CA 1
ATOM 1724 C C . ILE A 1 217 ? -17.490 2.786 20.052 1.00 90.38 217 ILE A C 1
ATOM 1726 O O . ILE A 1 217 ? -16.993 2.207 19.084 1.00 90.38 217 ILE A O 1
ATOM 1730 N N . VAL A 1 218 ? -18.304 2.184 20.916 1.00 89.56 218 VAL A N 1
ATOM 1731 C CA . VAL A 1 218 ? -18.773 0.807 20.756 1.00 89.56 218 VAL A CA 1
ATOM 1732 C C . VAL A 1 218 ? -20.201 0.863 20.243 1.00 89.56 218 VAL A C 1
ATOM 1734 O O . VAL A 1 218 ? -21.067 1.493 20.835 1.00 89.56 218 VAL A O 1
ATOM 1737 N N . THR A 1 219 ? -20.460 0.226 19.108 1.00 89.88 219 THR A N 1
ATOM 1738 C CA . THR A 1 219 ? -21.804 0.135 18.542 1.00 89.88 219 THR A CA 1
ATOM 1739 C C . THR A 1 219 ? -22.380 -1.233 18.851 1.00 89.88 219 THR A C 1
ATOM 1741 O O . THR A 1 219 ? -21.863 -2.248 18.380 1.00 89.88 219 THR A O 1
ATOM 1744 N N . VAL A 1 220 ? -23.475 -1.267 19.608 1.00 88.00 220 VAL A N 1
ATOM 1745 C CA . VAL A 1 220 ? -24.129 -2.518 20.008 1.00 88.00 220 VAL A CA 1
ATOM 1746 C C . VAL A 1 220 ? -25.360 -2.776 19.143 1.00 88.00 220 VAL A C 1
ATOM 1748 O O . VAL A 1 220 ? -26.167 -1.880 18.881 1.00 88.00 220 VAL A O 1
ATOM 1751 N N . GLY A 1 221 ? -25.517 -4.017 18.680 1.00 82.00 221 GLY A N 1
ATOM 1752 C CA . GLY A 1 221 ? -26.708 -4.458 17.959 1.00 82.00 221 GLY A CA 1
ATOM 1753 C C . GLY A 1 221 ? -27.812 -4.890 18.922 1.00 82.00 221 GLY A C 1
ATOM 1754 O O . GLY A 1 221 ? -27.809 -6.038 19.369 1.00 82.00 221 GLY A O 1
ATOM 1755 N N . LYS A 1 222 ? -28.784 -4.009 19.206 1.00 74.88 222 LYS A N 1
ATOM 1756 C CA . LYS A 1 222 ? -29.984 -4.323 20.009 1.00 74.88 222 LYS A CA 1
ATOM 1757 C C . LYS A 1 222 ? -31.232 -4.241 19.120 1.00 74.88 222 LYS A C 1
ATOM 1759 O O . LYS A 1 222 ? -31.570 -3.171 18.631 1.00 74.88 222 LYS A O 1
ATOM 1764 N N . GLN A 1 223 ? -31.905 -5.380 18.899 1.00 52.88 223 GLN A N 1
ATOM 1765 C CA . GLN A 1 223 ? -33.270 -5.494 18.338 1.00 52.88 223 GLN A CA 1
ATOM 1766 C C . GLN A 1 223 ? -33.608 -4.463 17.228 1.00 52.88 223 GLN A C 1
ATOM 1768 O O . GLN A 1 223 ? -34.497 -3.632 17.386 1.00 52.88 223 GLN A O 1
ATOM 1773 N N . ALA A 1 224 ? -32.881 -4.520 16.104 1.00 55.25 224 ALA A N 1
ATOM 1774 C CA . ALA A 1 224 ? -33.028 -3.663 14.912 1.00 55.25 224 ALA A CA 1
ATOM 1775 C C . ALA A 1 224 ? -32.528 -2.203 15.007 1.00 55.25 224 ALA A C 1
ATOM 1777 O O . ALA A 1 224 ? -32.724 -1.437 14.062 1.00 55.25 224 ALA A O 1
ATOM 1778 N N . ARG A 1 225 ? -31.839 -1.807 16.086 1.00 54.59 225 ARG A N 1
ATOM 1779 C CA . ARG A 1 225 ? -31.131 -0.519 16.176 1.00 54.59 225 ARG A CA 1
ATOM 1780 C C . ARG A 1 225 ? -29.660 -0.710 16.536 1.00 54.59 225 ARG A C 1
ATOM 1782 O O . ARG A 1 225 ? -29.300 -1.568 17.341 1.00 54.59 225 ARG A O 1
ATOM 1789 N N . HIS A 1 226 ? -28.826 0.124 15.929 1.00 72.62 226 HIS A N 1
ATOM 1790 C CA . HIS A 1 226 ? -27.415 0.270 16.256 1.00 72.62 226 HIS A CA 1
ATOM 1791 C C . HIS A 1 226 ? -27.274 1.500 17.146 1.00 72.62 226 HIS A C 1
ATOM 1793 O O . HIS A 1 226 ? -27.629 2.601 16.723 1.00 72.62 226 HIS A O 1
ATOM 1799 N N . VAL A 1 227 ? -26.833 1.302 18.387 1.00 72.00 227 VAL A N 1
ATOM 1800 C CA . VAL A 1 227 ? -26.641 2.396 19.346 1.00 72.00 227 VAL A CA 1
ATOM 1801 C C . VAL A 1 227 ? -25.139 2.590 19.534 1.00 72.00 227 VAL A C 1
ATOM 1803 O O . VAL A 1 227 ? -24.494 1.668 20.036 1.00 72.00 227 VAL A O 1
ATOM 1806 N N . PRO A 1 228 ? -24.567 3.723 19.089 1.00 77.19 228 PRO A N 1
ATOM 1807 C CA . PRO A 1 228 ? -23.196 4.072 19.418 1.00 77.19 228 PRO A CA 1
ATOM 1808 C C . PRO A 1 228 ? -23.137 4.533 20.877 1.00 77.19 228 PRO A C 1
ATOM 1810 O O . PRO A 1 228 ? -23.814 5.484 21.272 1.00 77.19 228 PRO A O 1
ATOM 1813 N N . GLU A 1 229 ? -22.328 3.852 21.675 1.00 81.44 229 GLU A N 1
ATOM 1814 C CA . GLU A 1 229 ? -22.096 4.144 23.083 1.00 81.44 229 GLU A CA 1
ATOM 1815 C C . GLU A 1 229 ? -20.644 4.637 23.227 1.00 81.44 229 GLU A C 1
ATOM 1817 O O . GLU A 1 229 ? -19.701 3.877 22.983 1.00 81.44 229 GLU A O 1
ATOM 1822 N N . PRO A 1 230 ? -20.417 5.933 23.524 1.00 78.25 230 PRO A N 1
ATOM 1823 C CA . PRO A 1 230 ? -19.071 6.453 23.716 1.00 78.25 230 PRO A CA 1
ATOM 1824 C C . PRO A 1 230 ? -18.557 6.080 25.110 1.00 78.25 230 PRO A C 1
ATOM 1826 O O . PRO A 1 230 ? -19.030 6.591 26.125 1.00 78.25 230 PRO A O 1
ATOM 1829 N N . HIS A 1 231 ? -17.525 5.250 25.151 1.00 80.94 231 HIS A N 1
ATOM 1830 C CA . HIS A 1 231 ? -16.784 4.890 26.350 1.00 80.94 231 HIS A CA 1
ATOM 1831 C C . HIS A 1 231 ? -15.642 5.889 26.562 1.00 80.94 231 HIS A C 1
ATOM 1833 O O . HIS A 1 231 ? -14.784 6.088 25.694 1.00 80.94 231 HIS A O 1
ATOM 1839 N N . ARG A 1 232 ? -15.663 6.575 27.710 1.00 82.25 232 ARG A N 1
ATOM 1840 C CA . ARG A 1 232 ? -14.725 7.650 28.063 1.00 82.25 232 ARG A CA 1
ATOM 1841 C C . ARG A 1 232 ? -14.129 7.407 29.442 1.00 82.25 232 ARG A C 1
ATOM 1843 O O . ARG A 1 232 ? -14.783 6.855 30.318 1.00 82.25 232 ARG A O 1
ATOM 1850 N N . GLY A 1 233 ? -12.925 7.931 29.645 1.00 81.31 233 GLY A N 1
ATOM 1851 C CA . GLY A 1 233 ? -12.223 7.856 30.923 1.00 81.31 233 GLY A CA 1
ATOM 1852 C C . GLY A 1 233 ? -11.098 6.818 30.927 1.00 81.31 233 GLY A C 1
ATOM 1853 O O . GLY A 1 233 ? -10.977 6.023 29.997 1.00 81.31 233 GLY A O 1
ATOM 1854 N N . PRO A 1 234 ? -10.228 6.863 31.947 1.00 83.31 234 PRO A N 1
ATOM 1855 C CA . PRO A 1 234 ? -9.012 6.056 31.989 1.00 83.31 234 PRO A CA 1
ATOM 1856 C C . PRO A 1 234 ? -9.293 4.550 32.041 1.00 83.31 234 PRO A C 1
ATOM 1858 O O . PRO A 1 234 ? -8.595 3.802 31.365 1.00 83.31 234 PRO A O 1
ATOM 1861 N N . ASP A 1 235 ? -10.322 4.116 32.771 1.00 87.94 235 ASP A N 1
ATOM 1862 C CA . ASP A 1 235 ? -10.638 2.690 32.937 1.00 87.94 235 ASP A CA 1
ATOM 1863 C C . ASP A 1 235 ? -11.138 2.059 31.629 1.00 87.94 235 ASP A C 1
ATOM 1865 O O . ASP A 1 235 ? -10.713 0.971 31.249 1.00 87.94 235 ASP A O 1
ATOM 1869 N N . GLU A 1 236 ? -11.982 2.778 30.887 1.00 88.75 236 GLU A N 1
ATOM 1870 C CA . GLU A 1 236 ? -12.481 2.338 29.580 1.00 88.75 236 GLU A CA 1
ATOM 1871 C C . GLU A 1 236 ? -11.376 2.302 28.517 1.00 88.75 236 GLU A C 1
ATOM 1873 O O . GLU A 1 236 ? -11.334 1.393 27.687 1.00 88.75 236 GLU A O 1
ATOM 1878 N N . LEU A 1 237 ? -10.450 3.267 28.552 1.00 90.56 237 LEU A N 1
ATOM 1879 C CA . LEU A 1 237 ? -9.283 3.266 27.669 1.00 90.56 237 LEU A CA 1
ATOM 1880 C C . LEU A 1 237 ? -8.320 2.127 28.018 1.00 90.56 237 LEU A C 1
ATOM 1882 O O . LEU A 1 237 ? -7.838 1.458 27.115 1.00 90.56 237 LEU A O 1
ATOM 1886 N N . ALA A 1 238 ? -8.094 1.850 29.305 1.00 91.81 238 ALA A N 1
ATOM 1887 C CA . ALA A 1 238 ? -7.277 0.716 29.731 1.00 91.81 238 ALA A CA 1
ATOM 1888 C C . ALA A 1 238 ? -7.896 -0.625 29.298 1.00 91.81 238 ALA A C 1
ATOM 1890 O O . ALA A 1 238 ? -7.189 -1.502 28.802 1.00 91.81 238 ALA A O 1
ATOM 1891 N N . LYS A 1 239 ? -9.224 -0.760 29.417 1.00 92.62 239 LYS A N 1
ATOM 1892 C CA . LYS A 1 239 ? -9.968 -1.922 28.915 1.00 92.62 239 LYS A CA 1
ATOM 1893 C C . LYS A 1 239 ? -9.806 -2.089 27.403 1.00 92.62 239 LYS A C 1
ATOM 1895 O O . LYS A 1 239 ? -9.596 -3.204 26.927 1.00 92.62 239 LYS A O 1
ATOM 1900 N N . PHE A 1 240 ? -9.882 -0.993 26.646 1.00 93.44 240 PHE A N 1
ATOM 1901 C CA . PHE A 1 240 ? -9.619 -1.015 25.209 1.00 93.44 240 PHE A CA 1
ATOM 1902 C C . PHE A 1 240 ? -8.180 -1.412 24.891 1.00 93.44 240 PHE A C 1
ATOM 1904 O O . PHE A 1 240 ? -7.982 -2.223 23.995 1.00 93.44 240 PHE A O 1
ATOM 1911 N N . ASP A 1 241 ? -7.189 -0.890 25.613 1.00 94.00 241 ASP A N 1
ATOM 1912 C CA . ASP A 1 241 ? -5.780 -1.214 25.384 1.00 94.00 241 ASP A CA 1
ATOM 1913 C C . ASP A 1 241 ? -5.519 -2.722 25.597 1.00 94.00 241 ASP A C 1
ATOM 1915 O O . ASP A 1 241 ? -4.856 -3.361 24.778 1.00 94.00 241 ASP A O 1
ATOM 1919 N N . GLU A 1 242 ? -6.103 -3.331 26.637 1.00 93.81 242 GLU A N 1
ATOM 1920 C CA . GLU A 1 242 ? -6.018 -4.781 26.888 1.00 93.81 242 GLU A CA 1
ATOM 1921 C C . GLU A 1 242 ? -6.685 -5.611 25.777 1.00 93.81 242 GLU A C 1
ATOM 1923 O O . GLU A 1 242 ? -6.104 -6.578 25.260 1.00 93.81 242 GLU A O 1
ATOM 1928 N N . PHE A 1 243 ? -7.893 -5.206 25.372 1.00 93.81 243 PHE A N 1
ATOM 1929 C CA . PHE A 1 243 ? -8.599 -5.773 24.223 1.00 93.81 243 PHE A CA 1
ATOM 1930 C C . PHE A 1 243 ? -7.744 -5.681 22.950 1.00 93.81 243 PHE A C 1
ATOM 1932 O O . PHE A 1 243 ? -7.571 -6.668 22.231 1.00 93.81 243 PHE A O 1
ATOM 1939 N N . TYR A 1 244 ? -7.177 -4.506 22.686 1.00 94.69 244 TYR A N 1
ATOM 1940 C CA . TYR A 1 244 ? -6.430 -4.192 21.479 1.00 94.69 244 TYR A CA 1
ATOM 1941 C C . TYR A 1 244 ? -5.147 -5.019 21.381 1.00 94.69 244 TYR A C 1
ATOM 1943 O O . TYR A 1 244 ? -4.851 -5.571 20.321 1.00 94.69 244 TYR A O 1
ATOM 1951 N N . GLU A 1 245 ? -4.412 -5.162 22.483 1.00 94.06 245 GLU A N 1
ATOM 1952 C CA . GLU A 1 245 ? -3.215 -6.003 22.564 1.00 94.06 245 GLU A CA 1
ATOM 1953 C C . GLU A 1 245 ? -3.531 -7.483 22.308 1.00 94.06 245 GLU A C 1
ATOM 1955 O O . GLU A 1 245 ? -2.821 -8.170 21.564 1.00 94.06 245 GLU A O 1
ATOM 1960 N N . THR A 1 246 ? -4.624 -7.985 22.886 1.00 93.19 246 THR A N 1
ATOM 1961 C CA . THR A 1 246 ? -5.077 -9.369 22.681 1.00 93.19 246 THR A CA 1
ATOM 1962 C C . THR A 1 246 ? -5.460 -9.610 21.224 1.00 93.19 246 THR A C 1
ATOM 1964 O O . THR A 1 246 ? -4.994 -10.566 20.596 1.00 93.19 246 THR A O 1
ATOM 1967 N N . LEU A 1 247 ? -6.240 -8.695 20.656 1.00 94.50 247 LEU A N 1
ATOM 1968 C CA . LEU A 1 247 ? -6.661 -8.740 19.266 1.00 94.50 247 LEU A CA 1
ATOM 1969 C C . LEU A 1 247 ? -5.468 -8.644 18.301 1.00 94.50 247 LEU A C 1
ATOM 1971 O O . LEU A 1 247 ? -5.397 -9.409 17.339 1.00 94.50 247 LEU A O 1
ATOM 1975 N N . CYS A 1 248 ? -4.501 -7.757 18.557 1.00 93.31 248 CYS A N 1
ATOM 1976 C CA . CYS A 1 248 ? -3.296 -7.628 17.734 1.00 93.31 248 CYS A CA 1
ATOM 1977 C C . CYS A 1 248 ? -2.498 -8.933 17.684 1.00 93.31 248 CYS A C 1
ATOM 1979 O O . CYS A 1 248 ? -2.026 -9.311 16.609 1.00 93.31 248 CYS A O 1
ATOM 1981 N N . LYS A 1 249 ? -2.377 -9.649 18.810 1.00 91.44 249 LYS A N 1
ATOM 1982 C CA . LYS A 1 249 ? -1.728 -10.969 18.856 1.00 91.44 249 LYS A CA 1
ATOM 1983 C C . LYS A 1 249 ? -2.480 -11.990 18.007 1.00 91.44 249 LYS A C 1
ATOM 1985 O O . LYS A 1 249 ? -1.869 -12.640 17.166 1.00 91.44 249 LYS A O 1
ATOM 1990 N N . GLN A 1 250 ? -3.800 -12.090 18.164 1.00 90.44 250 GLN A N 1
ATOM 1991 C CA . GLN A 1 250 ? -4.614 -13.029 17.385 1.00 90.44 250 GLN A CA 1
ATOM 1992 C C . GLN A 1 250 ? -4.559 -12.736 15.880 1.00 90.44 250 GLN A C 1
ATOM 1994 O O . GLN A 1 250 ? -4.337 -13.637 15.072 1.00 90.44 250 GLN A O 1
ATOM 1999 N N . VAL A 1 251 ? -4.709 -11.467 15.492 1.00 91.12 251 VAL A N 1
ATOM 2000 C CA . VAL A 1 251 ? -4.675 -11.048 14.085 1.00 91.12 251 VAL A CA 1
ATOM 2001 C C . VAL A 1 251 ? -3.279 -11.227 13.488 1.00 91.12 251 VAL A C 1
ATOM 2003 O O . VAL A 1 251 ? -3.166 -11.629 12.331 1.00 91.12 251 VAL A O 1
ATOM 2006 N N . ALA A 1 252 ? -2.208 -10.998 14.252 1.00 88.44 252 ALA A N 1
ATOM 2007 C CA . ALA A 1 252 ? -0.842 -11.238 13.786 1.00 88.44 252 ALA A CA 1
ATOM 2008 C C . ALA A 1 252 ? -0.570 -12.715 13.450 1.00 88.44 252 ALA A C 1
ATOM 2010 O O . ALA A 1 252 ? 0.255 -12.987 12.574 1.00 88.44 252 ALA A O 1
ATOM 2011 N N . GLU A 1 253 ? -1.271 -13.651 14.095 1.00 89.75 253 GLU A N 1
ATOM 2012 C CA . GLU A 1 253 ? -1.138 -15.084 13.820 1.00 89.75 253 GLU A CA 1
ATOM 2013 C C . GLU A 1 253 ? -1.897 -15.553 12.573 1.00 89.75 253 GLU A C 1
ATOM 2015 O O . GLU A 1 253 ? -1.595 -16.623 12.041 1.00 89.75 253 GLU A O 1
ATOM 2020 N N . LEU A 1 254 ? -2.821 -14.749 12.039 1.00 89.12 254 LEU A N 1
ATOM 2021 C CA . LEU A 1 254 ? -3.535 -15.086 10.810 1.00 89.12 254 LEU A CA 1
ATOM 2022 C C . LEU A 1 254 ? -2.568 -15.142 9.616 1.00 89.12 254 LEU A C 1
ATOM 2024 O O . LEU A 1 254 ? -1.938 -14.148 9.249 1.00 89.12 254 LEU A O 1
ATOM 2028 N N . GLU A 1 255 ? -2.525 -16.287 8.932 1.00 88.56 255 GLU A N 1
ATOM 2029 C CA . GLU A 1 255 ? -1.677 -16.499 7.746 1.00 88.56 255 GLU A CA 1
ATOM 2030 C C . GLU A 1 255 ? -1.892 -15.441 6.652 1.00 88.56 255 GLU A C 1
ATOM 2032 O O . GLU A 1 255 ? -0.944 -14.973 6.023 1.00 88.56 255 GLU A O 1
ATOM 2037 N N . SER A 1 256 ? -3.130 -14.975 6.469 1.00 86.94 256 SER A N 1
ATOM 2038 C CA . SER A 1 256 ? -3.451 -13.906 5.516 1.00 86.94 256 SER A CA 1
ATOM 2039 C C . SER A 1 256 ? -2.775 -12.571 5.865 1.00 86.94 256 SER A C 1
ATOM 2041 O O . SER A 1 256 ? -2.398 -11.815 4.971 1.00 86.94 256 SER A O 1
ATOM 2043 N N . ILE A 1 257 ? -2.567 -12.290 7.154 1.00 89.00 257 ILE A N 1
ATOM 2044 C CA . ILE A 1 257 ? -1.917 -11.067 7.648 1.00 89.00 257 ILE A CA 1
ATOM 2045 C C . ILE A 1 257 ? -0.409 -11.158 7.503 1.00 89.00 257 ILE A C 1
ATOM 2047 O O . ILE A 1 257 ? 0.214 -10.222 6.994 1.00 89.00 257 ILE A O 1
ATOM 2051 N N . LYS A 1 258 ? 0.175 -12.302 7.876 1.00 88.81 258 LYS A N 1
ATOM 2052 C CA . LYS A 1 258 ? 1.588 -12.604 7.609 1.00 88.81 258 LYS A CA 1
ATOM 2053 C C . LYS A 1 258 ? 1.881 -12.454 6.112 1.00 88.81 258 LYS A C 1
ATOM 2055 O O . LYS A 1 258 ? 2.812 -11.741 5.734 1.00 88.81 258 LYS A O 1
ATOM 2060 N N . GLY A 1 259 ? 1.013 -13.018 5.269 1.00 87.44 259 GLY A N 1
ATOM 2061 C CA . GLY A 1 259 ? 1.074 -12.918 3.813 1.00 87.44 259 GLY A CA 1
ATOM 2062 C C . GLY A 1 259 ? 1.016 -11.482 3.283 1.00 87.44 259 GLY A C 1
ATOM 2063 O O . GLY A 1 259 ? 1.869 -11.112 2.474 1.00 87.44 259 GLY A O 1
ATOM 2064 N N . ILE A 1 260 ? 0.070 -10.652 3.747 1.00 88.56 260 ILE A N 1
ATOM 2065 C CA . ILE A 1 260 ? -0.010 -9.235 3.340 1.00 88.56 260 ILE A CA 1
ATOM 2066 C C . ILE A 1 260 ? 1.229 -8.463 3.767 1.00 88.56 260 ILE A C 1
ATOM 2068 O O . ILE A 1 260 ? 1.834 -7.792 2.934 1.00 88.56 260 ILE A O 1
ATOM 2072 N N . ARG A 1 261 ? 1.630 -8.557 5.040 1.00 87.31 261 ARG A N 1
ATOM 2073 C CA . ARG A 1 261 ? 2.774 -7.798 5.562 1.00 87.31 261 ARG A CA 1
ATOM 2074 C C . ARG A 1 261 ? 4.054 -8.147 4.806 1.00 87.31 261 ARG A C 1
ATOM 2076 O O . ARG A 1 261 ? 4.833 -7.254 4.482 1.00 87.31 261 ARG A O 1
ATOM 2083 N N . GLN A 1 262 ? 4.259 -9.428 4.506 1.00 89.50 262 GLN A N 1
ATOM 2084 C CA . GLN A 1 262 ? 5.412 -9.885 3.737 1.00 89.50 262 GLN A CA 1
ATOM 2085 C C . GLN A 1 262 ? 5.352 -9.407 2.281 1.00 89.50 262 GLN A C 1
ATOM 2087 O O . GLN A 1 262 ? 6.311 -8.814 1.792 1.00 89.50 262 GLN A O 1
ATOM 2092 N N . THR A 1 263 ? 4.209 -9.582 1.614 1.00 91.38 263 THR A N 1
ATOM 2093 C CA . THR A 1 263 ? 4.033 -9.153 0.217 1.00 91.38 263 THR A CA 1
ATOM 2094 C C . THR A 1 263 ? 4.211 -7.639 0.083 1.00 91.38 263 THR A C 1
ATOM 2096 O O . THR A 1 263 ? 4.885 -7.180 -0.832 1.00 91.38 263 THR A O 1
ATOM 2099 N N . LEU A 1 264 ? 3.693 -6.847 1.027 1.00 90.31 264 LEU A N 1
ATOM 2100 C CA . LEU A 1 264 ? 3.854 -5.394 1.028 1.00 90.31 264 LEU A CA 1
ATOM 2101 C C . LEU A 1 264 ? 5.326 -4.983 1.181 1.00 90.31 264 LEU A C 1
ATOM 2103 O O . LEU A 1 264 ? 5.797 -4.118 0.447 1.00 90.31 264 LEU A O 1
ATOM 2107 N N . LYS A 1 265 ? 6.083 -5.635 2.075 1.00 90.06 265 LYS A N 1
ATOM 2108 C CA . LYS A 1 265 ? 7.533 -5.402 2.208 1.00 90.06 265 LYS A CA 1
ATOM 2109 C C . LYS A 1 265 ? 8.271 -5.666 0.894 1.00 90.06 265 LYS A C 1
ATOM 2111 O O . LYS A 1 265 ? 9.109 -4.857 0.498 1.00 90.06 265 LYS A O 1
ATOM 2116 N N . GLU A 1 266 ? 7.941 -6.759 0.212 1.00 92.88 266 GLU A N 1
ATOM 2117 C CA . GLU A 1 266 ? 8.531 -7.113 -1.084 1.00 92.88 266 GLU A CA 1
ATOM 2118 C C . GLU A 1 266 ? 8.143 -6.114 -2.184 1.00 92.88 266 GLU A C 1
ATOM 2120 O O . GLU A 1 266 ? 9.005 -5.690 -2.954 1.00 92.88 266 GLU A O 1
ATOM 2125 N N . ILE A 1 267 ? 6.887 -5.656 -2.224 1.00 93.44 267 ILE A N 1
ATOM 2126 C CA . ILE A 1 267 ? 6.426 -4.603 -3.146 1.00 93.44 267 ILE A CA 1
ATOM 2127 C C . ILE A 1 267 ? 7.208 -3.307 -2.919 1.00 93.44 267 ILE A C 1
ATOM 2129 O O . ILE A 1 267 ? 7.667 -2.696 -3.882 1.00 93.44 267 ILE A O 1
ATOM 2133 N N . ILE A 1 268 ? 7.403 -2.883 -1.666 1.00 91.94 268 ILE A N 1
ATOM 2134 C CA . ILE A 1 268 ? 8.171 -1.667 -1.358 1.00 91.94 268 ILE A CA 1
ATOM 2135 C C . ILE A 1 268 ? 9.626 -1.818 -1.811 1.00 91.94 268 ILE A C 1
ATOM 2137 O O . ILE A 1 268 ? 10.180 -0.896 -2.412 1.00 91.94 268 ILE A O 1
ATOM 2141 N N . ALA A 1 269 ? 10.253 -2.959 -1.516 1.00 92.25 269 ALA A N 1
ATOM 2142 C CA . ALA A 1 269 ? 11.643 -3.217 -1.876 1.00 92.25 269 ALA A CA 1
ATOM 2143 C C . ALA A 1 269 ? 11.829 -3.218 -3.402 1.00 92.25 269 ALA A C 1
ATOM 2145 O O . ALA A 1 269 ? 12.567 -2.390 -3.940 1.00 92.25 269 ALA A O 1
ATOM 2146 N N . THR A 1 270 ? 11.077 -4.070 -4.102 1.00 94.81 270 THR A N 1
ATOM 2147 C CA . THR A 1 270 ? 11.132 -4.193 -5.567 1.00 94.81 270 THR A CA 1
ATOM 2148 C C . THR A 1 270 ? 10.713 -2.900 -6.267 1.00 94.81 270 THR A C 1
ATOM 2150 O O . THR A 1 270 ? 11.344 -2.491 -7.241 1.00 94.81 270 THR A O 1
ATOM 2153 N N . GLY A 1 271 ? 9.703 -2.199 -5.747 1.00 94.06 271 GLY A N 1
ATOM 2154 C CA . GLY A 1 271 ? 9.223 -0.935 -6.295 1.00 94.06 271 GLY A CA 1
ATOM 2155 C C . GLY A 1 271 ? 10.269 0.177 -6.224 1.00 94.06 271 GLY A C 1
ATOM 2156 O O . GLY A 1 271 ? 10.412 0.929 -7.183 1.00 94.06 271 GLY A O 1
ATOM 2157 N N . ARG A 1 272 ? 11.054 0.273 -5.139 1.00 93.94 272 ARG A N 1
ATOM 2158 C CA . ARG A 1 272 ? 12.149 1.260 -5.025 1.00 93.94 272 ARG A CA 1
ATOM 2159 C C . ARG A 1 272 ? 13.259 1.001 -6.039 1.00 93.94 272 ARG A C 1
ATOM 2161 O O . ARG A 1 272 ? 13.717 1.934 -6.699 1.00 93.94 272 ARG A O 1
ATOM 2168 N N . GLU A 1 273 ? 13.671 -0.256 -6.184 1.00 94.56 273 GLU A N 1
ATOM 2169 C CA . GLU A 1 273 ? 14.683 -0.651 -7.169 1.00 94.56 273 GLU A CA 1
ATOM 2170 C C . GLU A 1 273 ? 14.219 -0.358 -8.596 1.00 94.56 273 GLU A C 1
ATOM 2172 O O . GLU A 1 273 ? 14.951 0.222 -9.402 1.00 94.56 273 GLU A O 1
ATOM 2177 N N . LEU A 1 274 ? 12.977 -0.726 -8.899 1.00 95.06 274 LEU A N 1
ATOM 2178 C CA . LEU A 1 274 ? 12.383 -0.541 -10.211 1.00 95.06 274 LEU A CA 1
ATOM 2179 C C . LEU A 1 274 ? 12.163 0.941 -10.533 1.00 95.06 274 LEU A C 1
ATOM 2181 O O . LEU A 1 274 ? 12.484 1.383 -11.634 1.00 95.06 274 LEU A O 1
ATOM 2185 N N . GLN A 1 275 ? 11.708 1.734 -9.560 1.00 94.94 275 GLN A N 1
ATOM 2186 C CA . GLN A 1 275 ? 11.588 3.184 -9.690 1.00 94.94 275 GLN A CA 1
ATOM 2187 C C . GLN A 1 275 ? 12.936 3.826 -10.047 1.00 94.94 275 GLN A C 1
ATOM 2189 O O . GLN A 1 275 ? 12.991 4.685 -10.930 1.00 94.94 275 GLN A O 1
ATOM 2194 N N . ALA A 1 276 ? 14.026 3.411 -9.393 1.00 94.56 276 ALA A N 1
ATOM 2195 C CA . ALA A 1 276 ? 15.367 3.910 -9.688 1.00 94.56 276 ALA A CA 1
ATOM 2196 C C . ALA A 1 276 ? 15.847 3.491 -11.089 1.00 94.56 276 ALA A C 1
ATOM 2198 O O . ALA A 1 276 ? 16.387 4.318 -11.829 1.00 94.56 276 ALA A O 1
ATOM 2199 N N . ALA A 1 277 ? 15.608 2.235 -11.481 1.00 93.56 277 ALA A N 1
ATOM 2200 C CA . ALA A 1 277 ? 15.972 1.721 -12.800 1.00 93.56 277 ALA A CA 1
ATOM 2201 C C . ALA A 1 277 ? 15.224 2.448 -13.932 1.00 93.56 277 ALA A C 1
ATOM 2203 O O . ALA A 1 277 ? 15.841 2.899 -14.897 1.00 93.56 277 ALA A O 1
ATOM 2204 N N . ILE A 1 278 ? 13.911 2.639 -13.783 1.00 93.19 278 ILE A N 1
ATOM 2205 C CA . ILE A 1 278 ? 13.084 3.377 -14.743 1.00 93.19 278 ILE A CA 1
ATOM 2206 C C . ILE A 1 278 ? 13.514 4.845 -14.806 1.00 93.19 278 ILE A C 1
ATOM 2208 O O . ILE A 1 278 ? 13.658 5.396 -15.895 1.00 93.19 278 ILE A O 1
ATOM 2212 N N . LEU A 1 279 ? 13.799 5.481 -13.663 1.00 93.38 279 LEU A N 1
ATOM 2213 C CA . LEU A 1 279 ? 14.287 6.861 -13.642 1.00 93.38 279 LEU A CA 1
ATOM 2214 C C . LEU A 1 279 ? 15.602 7.021 -14.414 1.00 93.38 279 LEU A C 1
ATOM 2216 O O . LEU A 1 279 ? 15.795 8.039 -15.078 1.00 93.38 279 LEU A O 1
ATOM 2220 N N . LYS A 1 280 ? 16.497 6.029 -14.355 1.00 91.69 280 LYS A N 1
ATOM 2221 C CA . LYS A 1 280 ? 17.726 6.033 -15.156 1.00 91.69 280 LYS A CA 1
ATOM 2222 C C . LYS A 1 280 ? 17.416 6.015 -16.653 1.00 91.69 280 LYS A C 1
ATOM 2224 O O . LYS A 1 280 ? 17.993 6.807 -17.387 1.00 91.69 280 LYS A O 1
ATOM 2229 N N . LEU A 1 281 ? 16.470 5.187 -17.096 1.00 88.19 281 LEU A N 1
ATOM 2230 C CA . LEU A 1 281 ? 16.042 5.139 -18.503 1.00 88.19 281 LEU A CA 1
ATOM 2231 C C . LEU A 1 281 ? 15.380 6.443 -18.959 1.00 88.19 281 LEU A C 1
ATOM 2233 O O . LEU A 1 281 ? 15.555 6.845 -20.104 1.00 88.19 281 LEU A O 1
ATOM 2237 N N . ILE A 1 282 ? 14.675 7.131 -18.058 1.00 88.06 282 ILE A N 1
ATOM 2238 C CA . ILE A 1 282 ? 14.095 8.453 -18.330 1.00 88.06 282 ILE A CA 1
ATOM 2239 C C . ILE A 1 282 ? 15.182 9.529 -18.458 1.00 88.06 282 ILE A C 1
ATOM 2241 O O . ILE A 1 282 ? 15.098 10.387 -19.333 1.00 88.06 282 ILE A O 1
ATOM 2245 N N . LYS A 1 283 ? 16.204 9.508 -17.594 1.00 88.00 283 LYS A N 1
ATOM 2246 C CA . LYS A 1 283 ? 17.308 10.485 -17.625 1.00 88.00 283 LYS A CA 1
ATOM 2247 C C . LYS A 1 283 ? 18.279 10.243 -18.781 1.00 88.00 283 LYS A C 1
ATOM 2249 O O . LYS A 1 283 ? 18.826 11.193 -19.335 1.00 88.00 283 LYS A O 1
ATOM 2254 N N . GLU A 1 284 ? 18.490 8.981 -19.140 1.00 84.75 284 GLU A N 1
ATOM 2255 C CA . GLU A 1 284 ? 19.456 8.540 -20.146 1.00 84.75 284 GLU A CA 1
ATOM 2256 C C . GLU A 1 284 ? 18.787 7.649 -21.214 1.00 84.75 284 GLU A C 1
ATOM 2258 O O . GLU A 1 284 ? 19.170 6.485 -21.372 1.00 84.75 284 GLU A O 1
ATOM 2263 N N . PRO A 1 285 ? 17.816 8.161 -21.998 1.00 72.38 285 PRO A N 1
ATOM 2264 C CA . PRO A 1 285 ? 17.066 7.357 -22.975 1.00 72.38 285 PRO A CA 1
ATOM 2265 C C . PRO A 1 285 ? 17.925 6.772 -24.099 1.00 72.38 285 PRO A C 1
ATOM 2267 O O . PRO A 1 285 ? 17.523 5.833 -24.776 1.00 72.38 285 PRO A O 1
ATOM 2270 N N . TRP A 1 286 ? 19.119 7.323 -24.301 1.00 67.25 286 TRP A N 1
ATOM 2271 C CA . TRP A 1 286 ? 20.109 6.894 -25.291 1.00 67.25 286 TRP A CA 1
ATOM 2272 C C . TRP A 1 286 ? 21.075 5.818 -24.770 1.00 67.25 286 TRP A C 1
ATOM 2274 O O . TRP A 1 286 ? 21.932 5.370 -25.526 1.00 67.25 286 TRP A O 1
ATOM 2284 N N . SER A 1 287 ? 20.943 5.392 -23.508 1.00 61.69 287 SER A N 1
ATOM 2285 C CA . SER A 1 287 ? 21.682 4.253 -22.926 1.00 61.69 287 SER A CA 1
ATOM 2286 C C . SER A 1 287 ? 21.068 2.885 -23.285 1.00 61.69 287 SER A C 1
ATOM 2288 O O . SER A 1 287 ? 21.373 1.860 -22.667 1.00 61.69 287 SER A O 1
ATOM 2290 N N . ILE A 1 288 ? 20.138 2.875 -24.245 1.00 54.62 288 ILE A N 1
ATOM 2291 C CA . ILE A 1 288 ? 19.431 1.700 -24.761 1.00 54.62 288 ILE A CA 1
ATOM 2292 C C . ILE A 1 288 ? 20.105 1.181 -26.029 1.00 54.62 288 ILE A C 1
ATOM 2294 O O . ILE A 1 288 ? 20.388 1.984 -26.953 1.00 54.62 288 ILE A O 1
#